Protein 5LSV (pdb70)

Radius of gyration: 16.16 Å; Cα contacts (8 Å, |Δi|>4): 730; chains: 1; bounding box: 37×37×47 Å

Organism: Aspergillus oryzae (strain ATCC 42149 / RIB 40) (NCBI:txid510516)

Secondary structure (DSSP, 8-state):
-EEEETT-HHHHHHHTT--S-GGG--B-S---SSSSS-S--GGGTTT-EETTTTEETTS-BTTBSSS-SEEE-TT-EEEEEEEEETT-----EEEEEE---HHHHGGGS-TT----HHHHHHHHHHHHHTB--GGGSTT------TT--TTSTT--SSSEEPPPTT-SSS-TTHHHH-PPTTSB--SSS-EEEEEEEEEPPS--EEEEEEEEEEE-SSSS-EEEEEEEEEE-

InterPro domains:
  IPR004302 Cellulose/chitin-binding protein, N-terminal [PF03067] (47-276)
  IPR052282 Starch-active lytic polysaccharide monooxygenase [PTHR36575] (36-278)

Sequence (232 aa):
GYMYYIPSSSRTRLLGHHEEAGIDSCCPECCAAIILEPVSSWPDLDAAPVGRRSGPCCGYYNARDSSIDYNQQPTTNWGSDAVQSSYSSPGEEEIEEVQWCCVDHNGDHHGGMFTYRICCQDQSIVDKFLDPSYLPTNDEKQAAEDCCCFDAGLLPCCTDVSGQEECCGYSADCCTEGEACCWRNDWFTCCNGFEASDRPKCCQQGVDNAELNSCCYTSIAGGYTVTKKVKKLPEYTSNHTLISFKWNSSSFQQTGQQIYYLSCCADIAIQ

Solvent-accessible surface area: 9421 Å² total

Structure (mmCIF, N/CA/C/O backbone):
data_5LSV
#
_entry.id   5LSV
#
_cell.length_a   45.400
_cell.length_b   58.840
_cell.length_c   71.900
_cell.angle_alpha   90.00
_cell.angle_beta   90.00
_cell.angle_gamma   90.00
#
_symmetry.space_group_name_H-M   'P 21 21 21'
#
loop_
_entity.id
_entity.type
_entity.pdbx_description
1 polymer AoAA13
2 branched alpha-D-glucopyranose-(1-4)-alpha-D-glucopyranose
3 non-polymer 2-acetamido-2-deoxy-beta-D-glucopyranose
4 non-polymer 'ZINC ION'
5 water water
#
loop_
_atom_site.group_PDB
_atom_site.id
_atom_site.type_symbol
_atom_site.label_atom_id
_atom_site.label_alt_id
_atom_site.label_comp_id
_atom_site.label_asym_id
_atom_site.label_entity_id
_atom_site.label_seq_id
_atom_site.pdbx_PDB_ins_code
_atom_site.Cartn_x
_atom_site.Cartn_y
_atom_site.Cartn_z
_atom_site.occupancy
_atom_site.B_iso_or_equiv
_atom_site.auth_seq_id
_atom_site.auth_comp_id
_atom_site.auth_asym_id
_atom_site.auth_atom_id
_atom_site.pdbx_PDB_model_num
ATOM 23 N N . GLY A 1 2 ? 44.072 39.002 38.819 1.00 3.74 2 GLY A N 1
ATOM 24 C CA . GLY A 1 2 ? 45.228 38.217 39.124 1.00 4.16 2 GLY A CA 1
ATOM 25 C C . GLY A 1 2 ? 45.786 37.597 37.861 1.00 3.59 2 GLY A C 1
ATOM 26 O O . GLY A 1 2 ? 45.143 37.583 36.810 1.00 4.84 2 GLY A O 1
ATOM 27 N N . TYR A 1 3 ? 46.997 37.021 38.004 1.00 3.47 3 TYR A N 1
ATOM 28 C CA . TYR A 1 3 ? 47.666 36.374 36.883 1.00 3.51 3 TYR A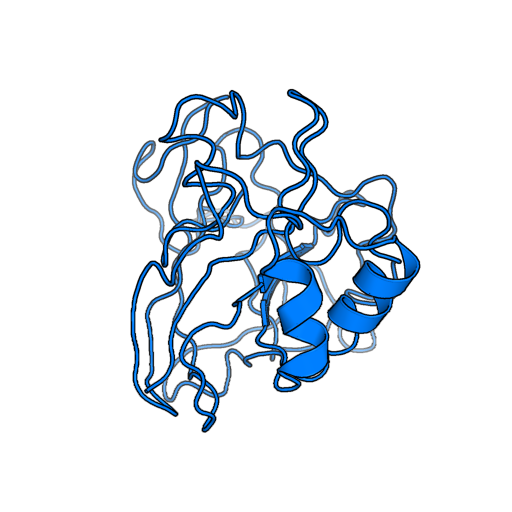 CA 1
ATOM 29 C C . TYR A 1 3 ? 48.730 35.449 37.412 1.00 3.34 3 TYR A C 1
ATOM 30 O O . TYR A 1 3 ? 49.226 35.611 38.519 1.00 3.28 3 TYR A O 1
ATOM 39 N N . MET A 1 4 ? 49.183 34.503 36.564 1.00 3.87 4 MET A N 1
ATOM 40 C CA . MET A 1 4 ? 50.206 33.535 36.986 1.00 3.48 4 MET A CA 1
ATOM 41 C C . MET A 1 4 ? 51.571 34.175 37.022 1.00 3.51 4 MET A C 1
ATOM 42 O O . MET A 1 4 ? 51.997 34.877 36.110 1.00 4.35 4 MET A O 1
ATOM 47 N N . TYR A 1 5 ? 52.295 33.857 38.090 1.00 3.51 5 TYR A N 1
ATOM 48 C CA A TYR A 1 5 ? 53.573 34.506 38.421 0.80 4.35 5 TYR A CA 1
ATOM 49 C CA B TYR A 1 5 ? 53.573 34.508 38.408 0.20 4.07 5 TYR A CA 1
ATOM 50 C C . TYR A 1 5 ? 54.784 33.571 38.326 1.00 4.79 5 TYR A C 1
ATOM 51 O O . TYR A 1 5 ? 55.836 34.007 37.834 1.00 5.79 5 TYR A O 1
ATOM 68 N N . ILE A 1 6 ? 54.685 32.334 38.831 1.00 4.93 6 ILE A N 1
ATOM 69 C CA . ILE A 1 6 ? 55.773 31.340 38.781 1.00 5.61 6 ILE A CA 1
ATOM 70 C C . ILE A 1 6 ? 55.190 30.027 38.341 1.00 5.39 6 ILE A C 1
ATOM 71 O O . ILE A 1 6 ? 54.220 29.544 38.951 1.00 5.25 6 ILE A O 1
ATOM 76 N N . PRO A 1 7 ? 55.817 29.347 37.365 1.00 5.82 7 PRO A N 1
ATOM 77 C CA . PRO A 1 7 ? 56.812 29.941 36.421 1.00 6.07 7 PRO A CA 1
ATOM 78 C C . PRO A 1 7 ? 56.220 31.153 35.764 1.00 5.37 7 PRO A C 1
ATOM 79 O O . PRO A 1 7 ? 55.013 31.355 35.688 1.00 5.97 7 PRO A O 1
ATOM 83 N N A SER A 1 8 ? 57.118 31.980 35.221 0.50 6.20 8 SER A N 1
ATOM 84 N N B SER A 1 8 ? 57.091 32.060 35.315 0.50 5.04 8 SER A N 1
ATOM 85 C CA A SER A 1 8 ? 56.776 33.267 34.673 0.50 5.58 8 SER A CA 1
ATOM 86 C CA B SER A 1 8 ? 56.642 33.305 34.761 0.50 5.05 8 SER A CA 1
ATOM 87 C C A SER A 1 8 ? 55.830 33.139 33.448 0.50 5.19 8 SER A C 1
ATOM 88 C C B SER A 1 8 ? 55.766 33.017 33.556 0.50 4.87 8 SER A C 1
ATOM 89 O O A SER A 1 8 ? 56.238 32.675 32.393 0.50 4.96 8 SER A O 1
ATOM 90 O O B SER A 1 8 ? 56.142 32.304 32.632 0.50 5.10 8 SER A O 1
ATOM 95 N N . SER A 1 9 ? 54.582 33.628 33.555 1.00 4.70 9 SER A N 1
ATOM 96 C CA . SER A 1 9 ? 53.635 33.444 32.494 1.00 4.30 9 SER A CA 1
ATOM 97 C C . SER A 1 9 ? 53.858 34.459 31.394 1.00 3.62 9 SER A C 1
ATOM 98 O O . SER A 1 9 ? 54.597 35.439 31.541 1.00 3.82 9 SER A O 1
ATOM 101 N N . ARG A 1 10 ? 53.173 34.225 30.283 1.00 3.48 10 ARG A N 1
ATOM 102 C CA . ARG A 1 10 ? 53.196 35.188 29.184 1.00 3.19 10 ARG A CA 1
ATOM 103 C C . ARG A 1 10 ? 52.718 36.547 29.667 1.00 3.63 10 ARG A C 1
ATOM 104 O O . ARG A 1 10 ? 53.241 37.568 29.252 1.00 4.02 10 ARG A O 1
ATOM 112 N N . THR A 1 11 ? 51.722 36.563 30.567 1.00 3.71 11 THR A N 1
ATOM 113 C CA . THR A 1 11 ? 51.202 37.812 31.118 1.00 4.12 11 THR A CA 1
ATOM 114 C C . THR A 1 11 ? 52.273 38.502 31.954 1.00 4.38 11 THR A C 1
ATOM 115 O O . THR A 1 11 ? 52.434 39.742 31.853 1.00 5.19 11 THR A O 1
ATOM 119 N N . ARG A 1 12 ? 52.979 37.769 32.795 1.00 4.05 12 ARG A N 1
ATOM 120 C CA . ARG A 1 12 ? 54.073 38.361 33.561 1.00 5.10 12 ARG A CA 1
ATOM 121 C C . ARG A 1 12 ? 55.133 38.960 32.615 1.00 4.97 12 ARG A C 1
ATOM 122 O O . ARG A 1 12 ? 55.591 40.073 32.831 1.00 5.52 12 ARG A O 1
ATOM 130 N N . LEU A 1 13 ? 55.486 38.198 31.585 1.00 4.56 13 LEU A N 1
ATOM 131 C CA A LEU A 1 13 ? 56.455 38.709 30.630 0.80 4.48 13 LEU A CA 1
ATOM 132 C CA B LEU A 1 13 ? 56.458 38.671 30.615 0.20 4.61 13 LEU A CA 1
ATOM 133 C C . LEU A 1 13 ? 55.921 39.904 29.887 1.00 4.65 13 LEU A C 1
ATOM 134 O O . LEU A 1 13 ? 56.713 40.837 29.572 1.00 5.83 13 LEU A O 1
ATOM 143 N N . GLY A 1 14 ? 54.643 39.964 29.578 1.00 5.04 14 GLY A N 1
ATOM 144 C CA . GLY A 1 14 ? 54.105 41.152 28.942 1.00 6.13 14 GLY A CA 1
ATOM 145 C C . GLY A 1 14 ? 54.232 42.374 29.781 1.00 6.13 14 GLY A C 1
ATOM 146 O O . GLY A 1 14 ? 54.503 43.479 29.280 1.00 7.09 14 GLY A O 1
ATOM 147 N N A HIS A 1 15 ? 54.013 42.248 31.114 0.70 5.79 15 HIS A N 1
ATOM 148 N N B HIS A 1 15 ? 54.041 42.199 31.045 0.30 5.55 15 HIS A N 1
ATOM 149 C CA A HIS A 1 15 ? 54.347 43.330 32.139 0.70 7.18 15 HIS A CA 1
ATOM 150 C CA B HIS A 1 15 ? 54.239 43.311 31.820 0.30 5.08 15 HIS A CA 1
ATOM 151 C C A HIS A 1 15 ? 55.795 43.662 32.093 0.70 6.91 15 HIS A C 1
ATOM 152 C C B HIS A 1 15 ? 55.746 43.660 32.022 0.30 6.29 15 HIS A C 1
ATOM 153 O O A HIS A 1 15 ? 56.184 44.827 31.893 0.70 7.89 15 HIS A O 1
ATOM 154 O O B HIS A 1 15 ? 56.093 44.844 31.917 0.30 7.56 15 HIS A O 1
ATOM 167 N N . GLU A 1 16 ? 56.639 42.682 32.246 1.00 6.24 16 GLU A N 1
ATOM 168 C CA A GLU A 1 16 ? 58.057 43.003 32.428 0.80 6.39 16 GLU A CA 1
ATOM 169 C CA B GLU A 1 16 ? 58.065 42.950 32.438 0.20 6.12 16 GLU A CA 1
ATOM 170 C C . GLU A 1 16 ? 58.641 43.558 31.184 1.00 5.68 16 GLU A C 1
ATOM 171 O O . GLU A 1 16 ? 59.560 44.398 31.278 1.00 6.76 16 GLU A O 1
ATOM 182 N N . ALA A 1 17 ? 58.196 43.141 30.008 1.00 5.21 17 ALA A N 1
ATOM 183 C CA . ALA A 1 17 ? 58.656 43.694 28.746 1.00 6.03 17 ALA A CA 1
ATOM 184 C C . ALA A 1 17 ? 58.119 45.071 28.466 1.00 6.41 17 ALA A C 1
ATOM 185 O O . ALA A 1 17 ? 58.610 45.699 27.551 1.00 9.08 17 ALA A O 1
ATOM 187 N N . GLY A 1 18 ? 57.188 45.575 29.268 1.00 7.25 18 GLY A N 1
ATOM 188 C CA . GLY A 1 18 ? 56.688 46.902 29.083 1.00 8.20 18 GLY A CA 1
ATOM 189 C C . GLY A 1 18 ? 55.539 47.063 28.117 1.00 6.49 18 GLY A C 1
ATOM 190 O O . GLY A 1 18 ? 55.322 48.173 27.650 1.00 7.47 18 GLY A O 1
ATOM 191 N N . ILE A 1 19 ? 54.829 45.964 27.846 1.00 6.12 19 ILE A N 1
ATOM 192 C CA . ILE A 1 19 ? 53.682 45.963 26.925 1.00 6.94 19 ILE A CA 1
ATOM 193 C C . ILE A 1 19 ? 52.349 46.079 27.617 1.00 5.77 19 ILE A C 1
ATOM 194 O O . ILE A 1 19 ? 51.422 46.717 27.119 1.00 7.63 19 ILE A O 1
ATOM 199 N N . ASP A 1 20 ? 52.208 45.357 28.730 1.00 5.23 20 ASP A N 1
ATOM 200 C CA . ASP A 1 20 ? 50.954 45.178 29.422 1.00 5.03 20 ASP A CA 1
ATOM 201 C C . ASP A 1 20 ? 50.926 46.043 30.663 1.00 5.11 20 ASP A C 1
ATOM 202 O O . ASP A 1 20 ? 51.619 45.770 31.641 1.00 5.61 20 ASP A O 1
ATOM 207 N N . SER A 1 21 ? 50.127 47.103 30.612 1.00 4.75 21 SER A N 1
ATOM 208 C CA . SER A 1 21 ? 49.999 48.030 31.727 1.00 5.79 21 SER A CA 1
ATOM 209 C C . SER A 1 21 ? 49.228 47.488 32.917 1.00 4.92 21 SER A C 1
ATOM 210 O O . SER A 1 21 ? 49.259 48.150 34.002 1.00 6.78 21 SER A O 1
ATOM 213 N N A CYS A 1 22 ? 48.489 46.403 32.770 0.80 5.08 22 CYS A N 1
ATOM 214 N N B CYS A 1 22 ? 48.531 46.382 32.778 0.20 5.45 22 CYS A N 1
ATOM 215 C CA A CYS A 1 22 ? 47.630 45.881 33.811 0.80 5.14 22 CYS A CA 1
ATOM 216 C CA B CYS A 1 22 ? 47.722 45.905 33.868 0.20 5.58 22 CYS A CA 1
ATOM 217 C C A CYS A 1 22 ? 47.524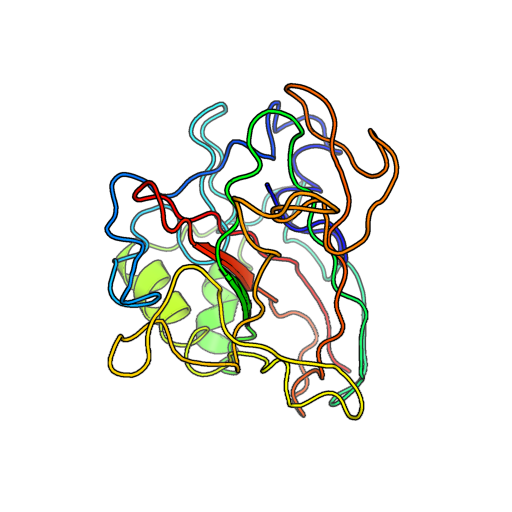 44.393 33.677 0.80 4.38 22 CYS A C 1
ATOM 218 C C B CYS A 1 22 ? 47.542 44.428 33.691 0.20 5.80 22 CYS A C 1
ATOM 219 O O A CYS A 1 22 ? 46.525 43.811 33.252 0.80 5.59 22 CYS A O 1
ATOM 220 O O B CYS A 1 22 ? 46.511 43.973 33.214 0.20 6.72 22 CYS A O 1
ATOM 225 N N . PRO A 1 23 ? 48.573 43.650 34.052 1.00 4.65 23 PRO A N 1
ATOM 226 C CA . PRO A 1 23 ? 48.570 42.216 33.858 1.00 4.94 23 PRO A CA 1
ATOM 227 C C . PRO A 1 23 ? 47.442 41.507 34.550 1.00 4.57 23 PRO A C 1
ATOM 228 O O . PRO A 1 23 ? 46.906 40.536 34.078 1.00 7.48 23 PRO A O 1
ATOM 232 N N . GLU A 1 24 ? 47.056 42.031 35.723 1.00 4.63 24 GLU A N 1
ATOM 233 C CA . GLU A 1 24 ? 46.015 41.429 36.539 1.00 4.90 24 GLU A CA 1
ATOM 234 C C . GLU A 1 24 ? 44.611 41.656 35.951 1.00 5.23 24 GLU A C 1
ATOM 235 O O . GLU A 1 24 ? 43.663 41.079 36.433 1.00 6.32 24 GLU A O 1
ATOM 241 N N . CYS A 1 25 ? 44.495 42.500 34.906 1.00 7.14 25 CYS A N 1
ATOM 242 C CA A CYS A 1 25 ? 43.225 42.901 34.290 0.80 7.61 25 CYS A CA 1
ATOM 243 C CA C CYS A 1 25 ? 43.153 42.730 34.363 0.20 8.36 25 CYS A CA 1
ATOM 244 C C . CYS A 1 25 ? 42.798 41.907 33.168 1.00 7.75 25 CYS A C 1
ATOM 245 O O . CYS A 1 25 ? 41.754 42.110 32.604 1.00 12.92 25 CYS A O 1
ATOM 250 N N A ALA A 1 26 ? 43.628 41.049 32.744 0.70 5.91 26 ALA A N 1
ATOM 251 N N B ALA A 1 26 ? 43.474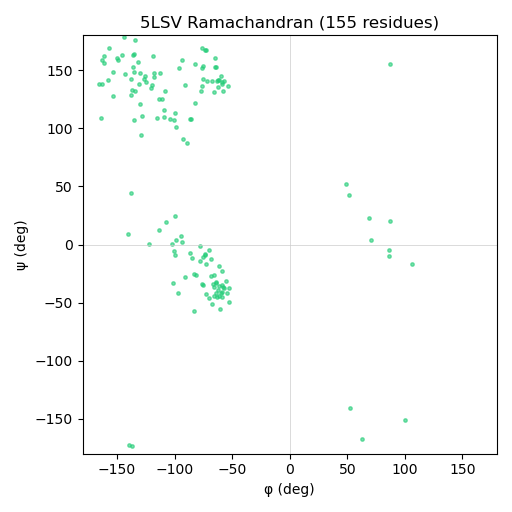 40.751 32.879 0.30 7.58 26 ALA A N 1
ATOM 252 C CA A ALA A 1 26 ? 43.237 40.197 31.623 0.70 6.09 26 ALA A CA 1
ATOM 253 C CA B ALA A 1 26 ? 43.191 39.784 31.688 0.30 8.98 26 ALA A CA 1
ATOM 254 C C A ALA A 1 26 ? 42.164 39.209 32.128 0.70 4.97 26 ALA A C 1
ATOM 255 C C B ALA A 1 26 ? 41.990 38.793 31.842 0.30 8.43 26 ALA A C 1
ATOM 256 O O A ALA A 1 26 ? 42.443 38.371 32.970 0.70 6.02 26 ALA A O 1
ATOM 257 O O B ALA A 1 26 ? 42.003 37.554 32.042 0.30 8.67 26 ALA A O 1
ATOM 260 N N A ILE A 1 27 ? 40.961 39.398 31.645 0.70 6.46 27 ILE A N 1
ATOM 261 N N B ILE A 1 27 ? 40.865 39.349 31.629 0.30 6.05 27 ILE A N 1
ATOM 262 C CA A ILE A 1 27 ? 39.703 38.795 32.234 0.70 6.66 27 ILE A CA 1
ATOM 263 C CA B ILE A 1 27 ? 39.777 38.635 32.160 0.30 4.63 27 ILE A CA 1
ATOM 264 C C A ILE A 1 27 ? 38.807 38.220 31.131 0.70 5.51 27 ILE A C 1
ATOM 265 C C B ILE A 1 27 ? 38.906 38.120 31.052 0.30 3.79 27 ILE A C 1
ATOM 266 O O A ILE A 1 27 ? 38.610 38.830 30.086 0.70 7.54 27 ILE A O 1
ATOM 267 O O B ILE A 1 27 ? 38.914 38.597 29.918 0.30 4.27 27 ILE A O 1
ATOM 276 N N . LEU A 1 28 ? 38.214 37.062 31.414 1.00 4.20 28 LEU A N 1
ATOM 277 C CA . LEU A 1 28 ? 37.152 36.437 30.626 1.00 4.46 28 LEU A CA 1
ATOM 278 C C . LEU A 1 28 ? 35.818 36.821 31.299 1.00 4.60 28 LEU A C 1
ATOM 279 O O . LEU A 1 28 ? 35.525 36.369 32.398 1.00 4.45 28 LEU A O 1
ATOM 284 N N . GLU A 1 29 ? 35.052 37.668 30.648 1.00 5.08 29 GLU A N 1
ATOM 285 C CA . GLU A 1 29 ? 33.746 38.090 31.135 1.00 5.71 29 GLU A CA 1
ATOM 286 C C . GLU A 1 29 ? 32.953 38.687 29.949 1.00 7.29 29 GLU A C 1
ATOM 287 O O . GLU A 1 29 ? 33.611 39.178 29.029 1.00 10.70 29 GLU A O 1
ATOM 293 N N . PRO A 1 30 ? 31.639 38.707 29.997 1.00 7.95 30 PRO A N 1
ATOM 294 C CA . PRO A 1 30 ? 30.788 38.031 30.970 1.00 7.07 30 PRO A CA 1
ATOM 295 C C . PRO A 1 30 ? 30.769 36.543 30.741 1.00 6.67 30 PRO A C 1
ATOM 296 O O . PRO A 1 30 ? 30.726 36.103 29.600 1.00 10.03 30 PRO A O 1
ATOM 300 N N . VAL A 1 31 ? 30.775 35.774 31.793 1.00 5.82 31 VAL A N 1
ATOM 301 C CA . VAL A 1 31 ? 30.679 34.320 31.745 1.00 5.95 31 VAL A CA 1
ATOM 302 C C . VAL A 1 31 ? 29.999 33.853 32.995 1.00 5.32 31 VAL A C 1
ATOM 303 O O . VAL A 1 31 ? 29.968 34.568 34.017 1.00 7.44 31 VAL A O 1
ATOM 307 N N . SER A 1 32 ? 29.466 32.618 32.949 1.00 5.29 32 SER A N 1
ATOM 308 C CA . SER A 1 32 ? 29.080 31.890 34.157 1.00 5.77 32 SER A CA 1
ATOM 309 C C . SER A 1 32 ? 30.292 31.146 34.702 1.00 5.02 32 SER A C 1
ATOM 310 O O . SER A 1 32 ? 30.711 30.169 34.088 1.00 6.98 32 SER A O 1
ATOM 313 N N . SER A 1 33 ? 30.844 31.593 35.807 1.00 4.32 33 SER A N 1
ATOM 314 C CA . SER A 1 33 ? 32.064 31.021 36.373 1.00 4.05 33 SER A CA 1
ATOM 315 C C . SER A 1 33 ? 31.763 30.072 37.523 1.00 3.94 33 SER A C 1
ATOM 316 O O . SER A 1 33 ? 32.681 29.440 38.051 1.00 4.66 33 SER A O 1
ATOM 319 N N . TRP A 1 34 ? 30.502 29.943 37.972 1.00 4.28 34 TRP A N 1
ATOM 320 C CA . TRP A 1 34 ? 30.188 29.239 39.189 1.00 4.12 34 TRP A CA 1
ATOM 321 C C . TRP A 1 34 ? 28.727 28.796 39.119 1.00 4.72 34 TRP A C 1
ATOM 322 O O . TRP A 1 34 ? 27.907 29.597 38.654 1.00 5.79 34 TRP A O 1
ATOM 333 N N . PRO A 1 35 ? 28.386 27.600 39.612 1.00 5.44 35 PRO A N 1
ATOM 334 C CA . PRO A 1 35 ? 29.232 26.591 40.256 1.00 4.99 35 PRO A CA 1
ATOM 335 C C . PRO A 1 35 ? 29.931 25.651 39.285 1.00 4.91 35 PRO A C 1
ATOM 336 O O . PRO A 1 35 ? 30.788 24.890 39.689 1.00 6.08 35 PRO A O 1
ATOM 340 N N . ASP A 1 36 ? 29.556 25.644 38.007 1.00 4.83 36 ASP A N 1
ATOM 341 C CA . ASP A 1 36 ? 30.180 24.755 37.048 1.00 4.58 36 ASP A CA 1
ATOM 342 C C . ASP A 1 36 ? 31.427 25.465 36.518 1.00 4.17 36 ASP A C 1
ATOM 343 O O . ASP A 1 36 ? 31.314 26.450 35.756 1.00 5.46 36 ASP A O 1
ATOM 348 N N . LEU A 1 37 ? 32.590 25.007 36.910 1.00 4.07 37 LEU A N 1
ATOM 349 C CA . LEU A 1 37 ? 33.823 25.749 36.691 1.00 4.20 37 LEU A CA 1
ATOM 350 C C . LEU A 1 37 ? 34.361 25.659 35.272 1.00 4.13 37 LEU A C 1
ATOM 351 O O . LEU A 1 37 ? 35.223 26.441 34.912 1.00 5.66 37 LEU A O 1
ATOM 356 N N . ASP A 1 38 ? 33.841 24.726 34.494 1.00 4.62 38 ASP A N 1
ATOM 357 C CA . ASP A 1 38 ? 34.346 24.446 33.157 1.00 5.97 38 ASP A CA 1
ATOM 358 C C . ASP A 1 38 ? 33.341 24.576 32.052 1.00 5.80 38 ASP A C 1
ATOM 359 O O . ASP A 1 38 ? 33.702 24.401 30.888 1.00 7.99 38 ASP A O 1
ATOM 364 N N . ALA A 1 39 ? 32.095 24.929 32.358 1.00 5.94 39 ALA A N 1
ATOM 365 C CA . ALA A 1 39 ? 31.096 24.976 31.293 1.00 7.15 39 ALA A CA 1
ATOM 366 C C . ALA A 1 39 ? 31.249 26.205 30.408 1.00 7.05 39 ALA A C 1
ATOM 367 O O . ALA A 1 39 ? 30.935 26.152 29.219 1.00 8.35 39 ALA A O 1
ATOM 369 N N . ALA A 1 40 ? 31.674 27.349 30.958 1.00 5.77 40 ALA A N 1
ATOM 370 C CA . ALA A 1 40 ? 31.697 28.574 30.181 1.00 6.22 40 ALA A CA 1
ATOM 371 C C . ALA A 1 40 ? 32.727 28.466 29.043 1.00 5.55 40 ALA A C 1
ATOM 372 O O . ALA A 1 40 ? 33.881 28.116 29.307 1.00 5.93 40 ALA A O 1
ATOM 374 N N . PRO A 1 41 ? 32.325 28.814 27.821 1.00 5.83 41 PRO A N 1
ATOM 375 C CA . PRO A 1 41 ? 33.297 28.908 26.727 1.00 5.27 41 PRO A CA 1
ATOM 376 C C . PRO A 1 41 ? 34.373 29.942 27.047 1.00 5.44 41 PRO A C 1
ATOM 377 O O . PRO A 1 41 ? 34.073 31.005 27.580 1.00 6.49 41 PRO A O 1
ATOM 381 N N . VAL A 1 42 ? 35.599 29.675 26.612 1.00 5.21 42 VAL A N 1
ATOM 382 C CA . VAL A 1 42 ? 36.668 30.628 26.862 1.00 5.35 42 VAL A CA 1
ATOM 383 C C . VAL A 1 42 ? 36.794 31.718 25.840 1.00 5.03 42 VAL A C 1
ATOM 384 O O . VAL A 1 42 ? 37.542 32.663 26.035 1.00 6.04 42 VAL A O 1
ATOM 388 N N . GLY A 1 43 ? 36.049 31.651 24.753 1.00 4.95 43 GLY A N 1
ATOM 389 C CA . GLY A 1 43 ? 36.015 32.733 23.793 1.00 6.68 43 GLY A CA 1
ATOM 390 C C . GLY A 1 43 ? 37.407 33.170 23.317 1.00 5.73 43 GLY A C 1
ATOM 391 O O . GLY A 1 43 ? 38.308 32.374 23.125 1.00 6.19 43 GLY A O 1
ATOM 392 N N . ARG A 1 44 ? 37.571 34.481 23.167 1.00 5.90 44 ARG A N 1
ATOM 393 C CA A ARG A 1 44 ? 38.839 35.003 22.716 0.75 6.04 44 ARG A CA 1
ATOM 394 C CA B ARG A 1 44 ? 38.812 35.153 22.789 0.25 6.72 44 ARG A CA 1
ATOM 395 C C . ARG A 1 44 ? 39.931 34.883 23.784 1.00 4.44 44 ARG A C 1
ATOM 396 O O . ARG A 1 44 ? 41.092 34.904 23.446 1.00 4.88 44 ARG A O 1
ATOM 411 N N . SER A 1 45 ? 39.536 34.742 25.039 1.00 4.81 45 SER A N 1
ATOM 412 C CA . SER A 1 45 ? 40.537 34.630 26.112 1.00 4.44 45 SER A CA 1
ATOM 413 C C . SER A 1 45 ? 41.408 33.383 25.896 1.00 5.03 45 SER A C 1
ATOM 414 O O . SER A 1 45 ? 42.608 33.454 26.095 1.00 5.05 45 SER A O 1
ATOM 417 N N . GLY A 1 46 ? 40.811 32.245 25.560 1.00 5.05 46 GLY A N 1
ATOM 418 C CA . GLY A 1 46 ? 41.538 31.060 25.383 1.00 5.19 46 GLY A CA 1
ATOM 419 C C . GLY A 1 46 ? 42.246 30.593 26.659 1.00 5.14 46 GLY A C 1
ATOM 420 O O . GLY A 1 46 ? 42.003 31.107 27.759 1.00 6.64 46 GLY A O 1
ATOM 421 N N . PRO A 1 47 ? 43.160 29.626 26.524 1.00 4.75 47 PRO A N 1
ATOM 422 C CA . PRO A 1 47 ? 43.868 29.136 27.691 1.00 5.51 47 PRO A CA 1
ATOM 423 C C . PRO A 1 47 ? 44.977 30.066 28.188 1.00 5.14 47 PRO A C 1
ATOM 424 O O . PRO A 1 47 ? 45.451 29.913 29.311 1.00 6.52 47 PRO A O 1
ATOM 428 N N A CYS A 1 48 ? 45.376 31.052 27.359 0.50 4.47 48 CYS A N 1
ATOM 429 N N C CYS A 1 48 ? 45.381 31.057 27.370 0.50 4.62 48 CYS A N 1
ATOM 430 C CA A CYS A 1 48 ? 46.465 31.960 27.720 0.50 4.32 48 CYS A CA 1
ATOM 431 C CA C CYS A 1 48 ? 46.472 31.950 27.772 0.50 5.03 48 CYS A CA 1
ATOM 432 C C A CYS A 1 48 ? 46.050 33.335 28.147 0.50 3.99 48 CYS A C 1
ATOM 433 C C C CYS A 1 48 ? 46.070 33.341 28.132 0.50 4.27 48 CYS A C 1
ATOM 434 O O A CYS A 1 48 ? 46.816 34.100 28.701 0.50 4.25 48 CYS A O 1
ATOM 435 O O C CYS A 1 48 ? 46.883 34.118 28.615 0.50 5.56 48 CYS A O 1
ATOM 440 N N . GLY A 1 49 ? 44.814 33.709 27.870 1.00 3.87 49 GLY A N 1
ATOM 441 C CA . GLY A 1 49 ? 44.293 35.027 28.214 1.00 4.14 49 GLY A CA 1
ATOM 442 C C . GLY A 1 49 ? 44.370 36.046 27.097 1.00 3.81 49 GLY A C 1
ATOM 443 O O . GLY A 1 49 ? 45.193 35.994 26.195 1.00 4.44 49 GLY A O 1
ATOM 444 N N . TYR A 1 50 ? 43.433 37.004 27.200 1.00 4.64 50 TYR A N 1
ATOM 445 C CA A TYR A 1 50 ? 43.345 38.186 26.351 0.50 5.05 50 TYR A CA 1
ATOM 446 C CA B TYR A 1 50 ? 43.348 38.189 26.364 0.50 4.93 50 TYR A CA 1
ATOM 447 C C . TYR A 1 50 ? 43.163 39.381 27.258 1.00 4.56 50 TYR A C 1
ATOM 448 O O . TYR A 1 50 ? 42.304 39.355 28.155 1.00 6.19 50 TYR A O 1
ATOM 465 N N . ASN A 1 51 ? 43.997 40.420 27.080 1.00 4.88 51 ASN A N 1
ATOM 466 C CA . ASN A 1 51 ? 43.921 41.593 27.923 1.00 5.75 51 ASN A CA 1
ATOM 467 C C . ASN A 1 51 ? 43.359 42.728 27.092 1.00 6.65 51 ASN A C 1
ATOM 468 O O . ASN A 1 51 ? 44.018 43.273 26.208 1.00 7.80 51 ASN A O 1
ATOM 473 N N . ALA A 1 52 ? 42.149 43.140 27.364 1.00 8.52 52 ALA A N 1
ATOM 474 C CA . ALA A 1 52 ? 41.497 44.215 26.603 1.00 10.42 52 ALA A CA 1
ATOM 475 C C . ALA A 1 52 ? 42.121 45.599 26.805 1.00 12.88 52 ALA A C 1
ATOM 476 O O . ALA A 1 52 ? 42.053 46.431 25.939 1.00 23.27 52 ALA A O 1
ATOM 478 N N . ARG A 1 53 ? 42.738 45.776 27.970 1.00 13.65 53 ARG A N 1
ATOM 479 C CA . ARG A 1 53 ? 43.345 47.061 28.312 1.00 15.40 53 ARG A CA 1
ATOM 480 C C . ARG A 1 53 ? 44.325 47.574 27.219 1.00 13.98 53 ARG A C 1
ATOM 481 O O . ARG A 1 53 ? 44.211 48.686 26.719 1.00 21.56 53 ARG A O 1
ATOM 489 N N . ASP A 1 54 ? 45.255 46.723 26.772 1.00 11.16 54 ASP A N 1
ATOM 490 C CA . ASP A 1 54 ? 46.256 47.079 25.734 1.00 10.64 54 ASP A CA 1
ATOM 491 C C . ASP A 1 54 ? 46.073 46.180 24.473 1.00 10.21 54 ASP A C 1
ATOM 492 O O . ASP A 1 54 ? 46.880 46.136 23.582 1.00 14.58 54 ASP A O 1
ATOM 497 N N A SER A 1 55 ? 44.918 45.483 24.335 0.80 10.88 55 SER A N 1
ATOM 498 N N B SER A 1 55 ? 44.934 45.512 24.467 0.20 6.87 55 SER A N 1
ATOM 499 C CA A SER A 1 55 ? 44.554 44.634 23.180 0.80 10.43 55 SER A CA 1
ATOM 500 C CA B SER A 1 55 ? 44.532 44.650 23.434 0.20 6.68 55 SER A CA 1
ATOM 501 C C A SER A 1 55 ? 45.594 43.518 22.924 0.80 8.24 55 SER A C 1
ATOM 502 C C B SER A 1 55 ? 45.665 43.693 23.053 0.20 7.04 55 SER A C 1
ATOM 503 O O A SER A 1 55 ? 46.054 43.299 21.793 0.80 10.46 55 SER A O 1
ATOM 504 O O B SER A 1 55 ? 46.266 43.798 21.986 0.20 9.54 55 SER A O 1
ATOM 509 N N . ILE A 1 56 ? 45.936 42.790 23.992 1.00 6.58 56 ILE A N 1
ATOM 510 C CA . ILE A 1 56 ? 46.996 41.787 23.934 1.00 5.43 56 ILE A CA 1
ATOM 511 C C . ILE A 1 56 ? 46.386 40.398 23.946 1.00 4.72 56 ILE A C 1
ATOM 512 O O . ILE A 1 56 ? 45.737 40.000 24.919 1.00 6.00 56 ILE A O 1
ATOM 517 N N . ASP A 1 57 ? 46.646 39.625 22.898 1.00 4.60 57 ASP A N 1
ATOM 518 C CA . ASP A 1 57 ? 46.230 38.218 22.880 1.00 4.62 57 ASP A CA 1
ATOM 519 C C . ASP A 1 57 ? 47.435 37.341 23.219 1.00 4.82 57 ASP A C 1
ATOM 520 O O . ASP A 1 57 ? 48.363 37.209 22.413 1.00 5.80 57 ASP A O 1
ATOM 525 N N . TYR A 1 58 ? 47.446 36.781 24.409 1.00 4.00 58 TYR A N 1
ATOM 526 C CA . TYR A 1 58 ? 48.580 35.973 24.876 1.00 3.95 58 TYR A CA 1
ATOM 527 C C . TYR A 1 58 ? 48.607 34.575 24.301 1.00 4.24 58 TYR A C 1
ATOM 528 O O . TYR A 1 58 ? 49.532 33.832 24.549 1.00 5.63 58 TYR A O 1
ATOM 537 N N . ASN A 1 59 ? 47.627 34.205 23.471 1.00 3.70 59 ASN A N 1
ATOM 538 C CA . ASN A 1 59 ? 47.605 32.883 22.856 1.00 4.04 59 ASN A CA 1
ATOM 539 C C . ASN A 1 59 ? 48.554 32.704 21.681 1.00 4.73 59 ASN A C 1
ATOM 540 O O . ASN A 1 59 ? 48.714 31.625 21.196 1.00 8.47 59 ASN A O 1
ATOM 545 N N A GLN A 1 60 ? 49.069 33.862 21.208 0.70 6.79 60 GLN A N 1
ATOM 546 N N B GLN A 1 60 ? 49.471 33.573 21.439 0.30 3.88 60 GLN A N 1
ATOM 547 C CA A GLN A 1 60 ? 50.058 34.021 20.118 0.70 8.80 60 GLN A CA 1
ATOM 54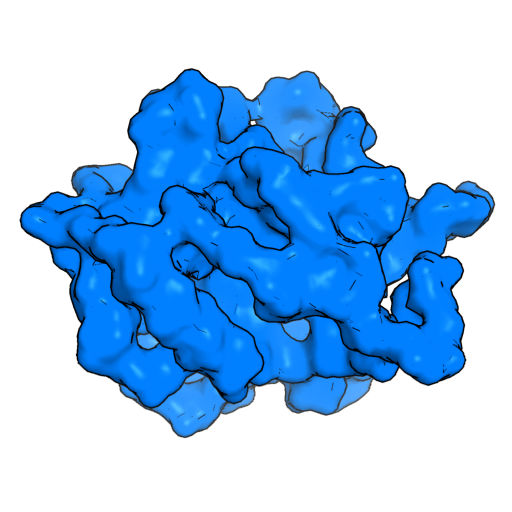8 C CA B GLN A 1 60 ? 50.483 33.256 20.488 0.30 2.95 60 GLN A CA 1
ATOM 549 C C A GLN A 1 60 ? 51.447 34.494 20.685 0.70 9.68 60 GLN A C 1
ATOM 550 C C B GLN A 1 60 ? 51.627 33.979 21.066 0.30 3.83 60 GLN A C 1
ATOM 551 O O A GLN A 1 60 ? 51.401 35.598 21.286 0.70 9.60 60 GLN A O 1
ATOM 552 O O B GLN A 1 60 ? 51.557 34.830 21.914 0.30 3.84 60 GLN A O 1
ATOM 563 N N . PRO A 1 61 ? 52.668 33.758 20.478 1.00 7.70 61 PRO A N 1
ATOM 564 C CA . PRO A 1 61 ? 53.904 34.427 20.835 1.00 7.04 61 PRO A CA 1
ATOM 565 C C . PRO A 1 61 ? 54.130 35.694 20.124 1.00 5.70 61 PRO A C 1
ATOM 566 O O . PRO A 1 61 ? 53.593 35.959 19.067 1.00 7.70 61 PRO A O 1
ATOM 570 N N . THR A 1 62 ? 55.002 36.515 20.717 1.00 5.98 62 THR A N 1
ATOM 571 C CA . THR A 1 62 ? 55.544 37.721 20.110 1.00 6.97 62 THR A CA 1
ATOM 572 C C . THR A 1 62 ? 57.031 37.767 20.429 1.00 7.95 62 THR A C 1
ATOM 573 O O . THR A 1 62 ? 57.566 36.866 21.035 1.00 9.01 62 THR A O 1
ATOM 577 N N . THR A 1 63 ? 57.709 38.879 20.080 1.00 9.04 63 THR A N 1
ATOM 578 C CA . THR A 1 63 ? 59.082 39.032 20.494 1.00 11.59 63 THR A CA 1
ATOM 579 C C . THR A 1 63 ? 59.285 38.999 22.015 1.00 11.18 63 THR A C 1
ATOM 580 O O . THR A 1 63 ? 60.395 38.721 22.525 1.00 15.73 63 THR A O 1
ATOM 584 N N . ASN A 1 64 ? 58.214 39.316 22.755 1.00 7.28 64 ASN A N 1
ATOM 585 C CA . ASN A 1 64 ? 58.240 39.448 24.190 1.00 7.66 64 ASN A CA 1
ATOM 586 C C . ASN A 1 64 ? 57.755 38.305 24.992 1.00 7.95 64 ASN A C 1
ATOM 587 O O . ASN A 1 64 ? 57.929 38.335 26.253 1.00 10.23 64 ASN A O 1
ATOM 592 N N . TRP A 1 65 ? 57.146 37.275 24.398 1.00 6.18 65 TRP A N 1
ATOM 593 C CA . TRP A 1 65 ? 56.732 36.120 25.165 1.00 7.03 65 TRP A CA 1
ATOM 594 C C . TRP A 1 65 ? 56.477 34.990 24.209 1.00 6.88 65 TRP A C 1
ATOM 595 O O . TRP A 1 65 ? 56.215 35.188 23.026 1.00 6.34 65 TRP A O 1
ATOM 606 N N . GLY A 1 66 ? 56.509 33.746 24.709 1.00 7.54 66 GLY A N 1
ATOM 607 C CA . GLY A 1 66 ? 56.085 32.582 23.925 1.00 7.63 66 GLY A CA 1
ATOM 608 C C . GLY A 1 66 ? 57.088 31.955 23.054 1.00 8.95 66 GLY A C 1
ATOM 609 O O . GLY A 1 66 ? 56.788 30.935 22.494 1.00 12.07 66 GLY A O 1
ATOM 610 N N . SER A 1 67 ? 58.293 32.546 22.955 1.00 9.97 67 SER A N 1
ATOM 611 C CA . SER A 1 67 ? 59.324 32.051 22.054 1.00 13.84 67 SER A CA 1
ATOM 612 C C . SER A 1 67 ? 59.992 30.828 22.541 1.00 11.80 67 SER A C 1
ATOM 613 O O . SER A 1 67 ? 60.518 30.077 21.716 1.00 20.68 67 SER A O 1
ATOM 616 N N . ASP A 1 68 ? 60.174 30.705 23.822 1.00 9.68 68 ASP A N 1
ATOM 617 C CA . ASP A 1 68 ? 60.940 29.658 24.452 1.00 10.37 68 ASP A CA 1
ATOM 618 C C . ASP A 1 68 ? 60.379 29.354 25.799 1.00 8.35 68 ASP A C 1
ATOM 619 O O . ASP A 1 68 ? 59.708 30.173 26.415 1.00 8.85 68 ASP A O 1
ATOM 624 N N . ALA A 1 69 ? 60.679 28.162 26.288 1.00 8.58 69 ALA A N 1
ATOM 625 C CA . ALA A 1 69 ? 60.375 27.811 27.674 1.00 6.60 69 ALA A CA 1
ATOM 626 C C . ALA A 1 69 ? 61.062 28.772 28.637 1.00 6.63 69 ALA A C 1
ATOM 627 O O . ALA A 1 69 ? 62.246 29.074 28.422 1.00 10.35 69 ALA A O 1
ATOM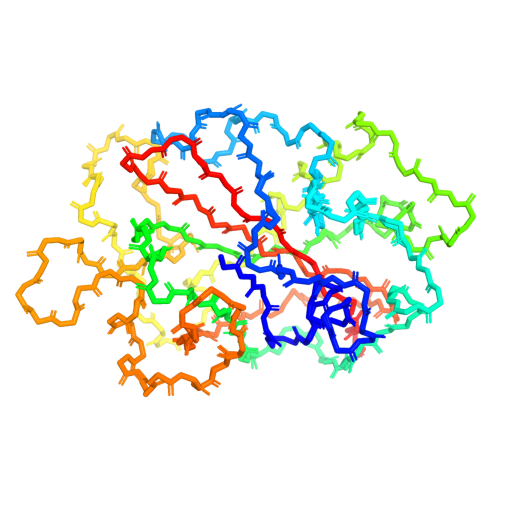 629 N N . VAL A 1 70 ? 60.374 29.191 29.684 1.00 5.91 70 VAL A N 1
ATOM 630 C CA . VAL A 1 70 ? 60.970 30.043 30.731 1.00 6.32 70 VAL A CA 1
ATOM 631 C C . VAL A 1 70 ? 61.718 29.222 31.755 1.00 7.30 70 VAL A C 1
ATOM 632 O O . VAL A 1 70 ? 62.530 29.783 32.505 1.00 10.13 70 VAL A O 1
ATOM 636 N N . GLN A 1 71 ? 61.344 27.955 31.918 1.00 6.61 71 GLN A N 1
ATOM 637 C CA . GLN A 1 71 ? 61.872 27.094 32.942 1.00 8.06 71 GLN A CA 1
ATOM 638 C C . GLN A 1 71 ? 61.727 25.689 32.406 1.00 7.38 71 GLN A C 1
ATOM 639 O O . GLN A 1 71 ? 60.770 25.380 31.700 1.00 6.64 71 GLN A O 1
ATOM 645 N N . SER A 1 72 ? 62.653 24.824 32.796 1.00 7.78 72 SER A N 1
ATOM 646 C CA A SER A 1 72 ? 62.671 23.391 32.503 0.50 6.73 72 SER A CA 1
ATOM 647 C CA B SER A 1 72 ? 62.596 23.436 32.493 0.50 7.27 72 SER A CA 1
ATOM 648 C C . SER A 1 72 ? 62.540 22.589 33.759 1.00 5.96 72 SER A C 1
ATOM 649 O O . SER A 1 72 ? 63.134 22.894 34.782 1.00 8.81 72 SER A O 1
ATOM 654 N N . TYR A 1 73 ? 61.756 21.518 33.665 1.00 5.10 73 TYR A N 1
ATOM 655 C CA . TYR A 1 73 ? 61.451 20.606 34.750 1.00 4.80 73 TYR A CA 1
ATOM 656 C C . TYR A 1 73 ? 61.568 19.179 34.315 1.00 5.21 73 TYR A C 1
ATOM 657 O O . TYR A 1 73 ? 61.802 18.941 33.111 1.00 7.49 73 TYR A O 1
ATOM 666 N N . SER A 1 74 ? 61.406 18.214 35.181 1.00 6.16 74 SER A N 1
ATOM 667 C CA A SER A 1 74 ? 61.426 16.790 34.907 0.50 5.70 74 SER A CA 1
ATOM 668 C CA B SER A 1 74 ? 61.387 16.853 34.747 0.50 6.06 74 SER A CA 1
ATOM 669 C C . SER A 1 74 ? 60.006 16.211 34.907 1.00 5.04 74 SER A C 1
ATOM 670 O O . SER A 1 74 ? 59.150 16.675 35.674 1.00 5.33 74 SER A O 1
ATOM 675 N N . PRO A 1 75 ? 59.764 15.147 34.141 1.00 5.30 75 PRO A N 1
ATOM 676 C CA . PRO A 1 75 ? 58.462 14.454 34.223 1.00 5.33 75 PRO A CA 1
ATOM 677 C C . PRO A 1 75 ? 58.138 14.051 35.657 1.00 5.16 75 PRO A C 1
ATOM 678 O O . PRO A 1 75 ? 58.970 13.501 36.353 1.00 6.61 75 PRO A O 1
ATOM 682 N N . GLY A 1 76 ? 56.891 14.258 36.098 1.00 5.85 76 GLY A N 1
ATOM 683 C CA . GLY A 1 76 ? 56.479 13.920 37.418 1.00 5.84 76 GLY A CA 1
ATOM 684 C C . GLY A 1 76 ? 57.041 14.777 38.545 1.00 5.83 76 GLY A C 1
ATOM 685 O O . GLY A 1 76 ? 56.753 14.505 39.707 1.00 6.95 76 GLY A O 1
ATOM 686 N N . GLU A 1 77 ? 57.804 15.828 38.257 1.00 5.37 77 GLU A N 1
ATOM 687 C CA . GLU A 1 77 ? 58.383 16.651 39.311 1.00 5.49 77 GLU A CA 1
ATOM 688 C C . GLU A 1 77 ? 57.275 17.399 40.036 1.00 5.67 77 GLU A C 1
ATOM 689 O O . GLU A 1 77 ? 56.390 17.961 39.417 1.00 6.07 77 GLU A O 1
ATOM 695 N N A GLU A 1 78 ? 57.434 17.457 41.354 0.30 5.70 78 GLU A N 1
ATOM 696 N N B GLU A 1 78 ? 57.390 17.502 41.360 0.70 6.67 78 GLU A N 1
ATOM 697 C CA A GLU A 1 78 ? 56.657 18.356 42.176 0.30 5.72 78 GLU A CA 1
ATOM 698 C CA B GLU A 1 78 ? 56.482 18.365 42.152 0.70 5.92 78 GLU A CA 1
ATOM 699 C C A GLU A 1 78 ? 57.239 19.747 42.055 0.30 5.18 78 GLU A C 1
ATOM 700 C C B GLU A 1 78 ? 57.109 19.734 42.209 0.70 6.11 78 GLU A C 1
ATOM 701 O O A GLU A 1 78 ? 58.444 19.951 42.301 0.30 6.43 78 GLU A O 1
ATOM 702 O O B GLU A 1 78 ? 58.214 19.900 42.721 0.70 8.81 78 GLU A O 1
ATOM 713 N N . ILE A 1 79 ? 56.406 20.711 41.691 1.00 5.35 79 ILE A N 1
ATOM 714 C CA . ILE A 1 79 ? 56.908 22.073 41.470 1.00 5.81 79 ILE A CA 1
ATOM 715 C C . ILE A 1 79 ? 56.078 23.096 42.194 1.00 5.55 79 ILE A C 1
ATOM 716 O O . ILE A 1 79 ? 54.896 22.917 42.422 1.00 5.92 79 ILE A O 1
ATOM 721 N N A GLU A 1 80 ? 56.727 24.208 42.505 0.80 5.48 80 GLU A N 1
ATOM 722 N N B GLU A 1 80 ? 56.721 24.212 42.517 0.20 5.69 80 GLU A N 1
ATOM 723 C CA A GLU A 1 80 ? 56.030 25.418 43.024 0.80 5.53 80 GLU A CA 1
ATOM 724 C CA B GLU A 1 80 ? 55.996 25.371 43.027 0.20 5.84 80 GLU A CA 1
ATOM 725 C C A GLU A 1 80 ? 55.354 26.123 41.874 0.80 5.26 80 GLU A C 1
ATOM 726 C C B GLU A 1 80 ? 55.334 26.105 41.868 0.20 5.45 80 GLU A C 1
ATOM 727 O O A GLU A 1 80 ? 55.977 26.435 40.838 0.80 6.95 80 GLU A O 1
ATOM 728 O O B GLU A 1 80 ? 55.931 26.313 40.797 0.20 6.01 80 GLU A O 1
ATOM 739 N N . VAL A 1 81 ? 54.072 26.472 42.089 1.00 4.43 81 VAL A N 1
ATOM 740 C CA . VAL A 1 81 ? 53.349 27.336 41.197 1.00 4.65 81 VAL A CA 1
ATOM 741 C C . VAL A 1 81 ? 52.791 28.479 41.999 1.00 4.14 81 VAL A C 1
ATOM 742 O O . VAL A 1 81 ? 52.251 28.261 43.100 1.00 5.02 81 VAL A O 1
ATOM 746 N N . GLN A 1 82 ? 52.848 29.680 41.458 1.00 3.88 82 GLN A N 1
ATOM 747 C CA . GLN A 1 82 ? 52.414 30.859 42.181 1.00 3.88 82 GLN A CA 1
ATOM 748 C C . GLN A 1 82 ? 51.626 31.760 41.242 1.00 3.56 82 GLN A C 1
ATOM 749 O O . GLN A 1 82 ? 52.002 31.945 40.084 1.00 4.26 82 GLN A O 1
ATOM 755 N N . TRP A 1 83 ? 50.580 32.382 41.758 1.00 3.60 83 TRP A N 1
ATOM 756 C CA . TRP A 1 83 ? 49.865 33.450 41.066 1.00 3.39 83 TRP A CA 1
ATOM 757 C C . TRP A 1 83 ? 49.825 34.647 41.962 1.00 3.13 83 TRP A C 1
ATOM 758 O O . TRP A 1 83 ? 50.126 34.593 43.152 1.00 4.42 83 TRP A O 1
ATOM 769 N N A CYS A 1 84 ? 49.467 35.778 41.364 0.80 3.41 84 CYS A N 1
ATOM 770 N N B CYS A 1 84 ? 49.615 35.823 41.326 0.20 3.25 84 CYS A N 1
ATOM 771 C CA A CYS A 1 84 ? 49.473 37.073 42.015 0.80 3.66 84 CYS A CA 1
ATOM 772 C CA B CYS A 1 84 ? 49.442 37.142 42.007 0.20 3.51 84 CYS A CA 1
ATOM 773 C C A CYS A 1 84 ? 48.103 37.669 42.017 0.80 3.82 84 CYS A C 1
ATOM 774 C C B CYS A 1 84 ? 48.002 37.563 42.063 0.20 3.49 84 CYS A C 1
ATOM 775 O O A CYS A 1 84 ? 47.499 37.822 40.938 0.80 3.77 84 CYS A O 1
ATOM 776 O O B CYS A 1 84 ? 47.279 37.491 41.074 0.20 3.52 84 CYS A O 1
ATOM 781 N N . VAL A 1 85 ? 47.583 38.049 43.217 1.00 3.89 85 VAL A N 1
ATOM 782 C CA . VAL A 1 85 ? 46.244 38.653 43.317 1.00 4.17 85 VAL A CA 1
ATOM 783 C C . VAL A 1 85 ? 46.399 40.120 43.700 1.00 4.27 85 VAL A C 1
ATOM 784 O O . VAL A 1 85 ? 47.173 40.481 44.608 1.00 4.87 85 VAL A O 1
ATOM 788 N N . ASP A 1 86 ? 45.623 40.989 43.050 1.00 4.23 86 ASP A N 1
ATOM 789 C CA . ASP A 1 86 ? 45.636 42.407 43.394 1.00 5.34 86 ASP A CA 1
ATOM 790 C C . ASP A 1 86 ? 44.883 42.670 44.698 1.00 5.75 86 ASP A C 1
ATOM 791 O O . ASP A 1 86 ? 43.804 42.119 44.899 1.00 6.67 86 ASP A O 1
ATOM 796 N N . HIS A 1 87 ? 45.422 43.600 45.480 1.00 6.58 87 HIS A N 1
ATOM 797 C CA . HIS A 1 87 ? 44.776 43.994 46.711 1.00 7.30 87 HIS A CA 1
ATOM 798 C C . HIS A 1 87 ? 43.322 44.402 46.588 1.00 8.54 87 HIS A C 1
ATOM 799 O O . HIS A 1 87 ? 42.517 44.122 47.510 1.00 10.03 87 HIS A O 1
ATOM 806 N N . ASN A 1 88 ? 42.965 45.070 45.511 1.00 7.08 88 ASN A N 1
ATOM 807 C CA . ASN A 1 88 ? 41.597 45.581 45.324 1.00 7.74 88 ASN A CA 1
ATOM 808 C C . ASN A 1 88 ? 40.706 44.599 44.548 1.00 8.07 88 ASN A C 1
ATOM 809 O O . ASN A 1 88 ? 39.535 44.927 44.310 1.00 11.02 88 ASN A O 1
ATOM 814 N N . GLY A 1 89 ? 41.221 43.444 44.187 1.00 6.90 89 GLY A N 1
ATOM 815 C CA . GLY A 1 89 ? 40.491 42.498 43.399 1.00 7.41 89 GLY A CA 1
ATOM 816 C C . GLY A 1 89 ? 40.648 41.055 43.849 1.00 5.62 89 GLY A C 1
ATOM 817 O O . GLY A 1 89 ? 40.774 40.138 43.017 1.00 6.89 89 GLY A O 1
ATOM 818 N N . ASP A 1 90 ? 40.570 40.826 45.157 1.00 6.80 90 ASP A N 1
ATOM 819 C CA . ASP A 1 90 ? 40.710 39.526 45.718 1.00 6.35 90 ASP A CA 1
ATOM 820 C C . ASP A 1 90 ? 39.338 38.865 45.854 1.00 6.94 90 ASP A C 1
ATOM 821 O O . ASP A 1 90 ? 38.624 39.105 46.838 1.00 10.10 90 ASP A O 1
ATOM 826 N N A HIS A 1 91 ? 38.996 38.061 44.875 0.80 6.40 91 HIS A N 1
ATOM 827 N N B HIS A 1 91 ? 38.989 38.101 44.817 0.20 5.12 91 HIS A N 1
ATOM 828 C CA A HIS A 1 91 ? 37.643 37.511 44.813 0.80 6.92 91 HIS A CA 1
ATOM 829 C CA B HIS A 1 91 ? 37.649 37.534 44.647 0.20 4.81 91 HIS A CA 1
ATOM 830 C C A HIS A 1 91 ? 37.372 36.286 45.561 0.80 6.02 91 HIS A C 1
ATOM 831 C C B HIS A 1 91 ? 37.375 36.316 45.557 0.20 5.36 91 HIS A C 1
ATOM 832 O O A HIS A 1 91 ? 36.238 35.767 45.568 0.80 6.79 91 HIS A O 1
ATOM 833 O O B HIS A 1 91 ? 36.217 35.909 45.700 0.20 7.41 91 HIS A O 1
ATOM 846 N N . GLY A 1 92 ? 38.394 35.709 46.182 1.00 4.72 92 GLY A N 1
ATOM 847 C CA . GLY A 1 92 ? 38.186 34.341 46.634 1.00 4.40 92 GLY A CA 1
ATOM 848 C C . GLY A 1 92 ? 37.924 33.406 45.462 1.00 4.36 92 GLY A C 1
ATOM 849 O O . GLY A 1 92 ? 38.355 33.682 44.359 1.00 6.48 92 GLY A O 1
ATOM 850 N N . GLY A 1 93 ? 37.285 32.302 45.731 1.00 4.06 93 GLY A N 1
ATOM 851 C CA . GLY A 1 93 ? 36.971 31.353 44.657 1.00 4.06 93 GLY A CA 1
ATOM 852 C C . GLY A 1 93 ? 37.920 30.184 44.577 1.00 3.57 93 GLY A C 1
ATOM 853 O O . GLY A 1 93 ? 38.455 29.731 45.576 1.00 6.01 93 GLY A O 1
ATOM 854 N N . MET A 1 94 ? 38.084 29.638 43.346 1.00 3.09 94 MET A N 1
ATOM 855 C CA . MET A 1 94 ? 38.805 28.393 43.125 1.00 2.88 94 MET A CA 1
ATOM 856 C C . MET A 1 94 ? 39.722 28.568 41.943 1.00 2.74 94 MET A C 1
ATOM 857 O O . MET A 1 94 ? 39.407 29.312 41.006 1.00 3.18 94 MET A O 1
ATOM 862 N N . PHE A 1 95 ? 40.869 27.891 41.946 1.00 2.87 95 PHE A N 1
ATOM 863 C CA . PHE A 1 95 ? 41.833 28.017 40.842 1.00 2.91 95 PHE A CA 1
ATOM 864 C C . PHE A 1 95 ? 42.522 26.700 40.606 1.00 2.78 95 PHE A C 1
ATOM 865 O O . PHE A 1 95 ? 42.510 25.784 41.442 1.00 3.39 95 PHE A O 1
ATOM 873 N N . THR A 1 96 ? 43.148 26.597 39.420 1.00 2.77 96 THR A N 1
ATOM 874 C CA . THR A 1 96 ? 43.806 25.351 39.023 1.00 3.09 96 THR A CA 1
ATOM 875 C C . THR A 1 96 ? 44.860 25.656 37.986 1.00 3.02 96 THR A C 1
ATOM 876 O O . THR A 1 96 ? 45.005 26.772 37.471 1.00 3.30 96 THR A O 1
ATOM 880 N N . TYR A 1 97 ? 45.677 24.607 37.731 1.00 2.88 97 TYR A N 1
ATOM 881 C CA . TYR A 1 97 ? 46.705 24.637 36.697 1.00 3.04 97 TYR A CA 1
ATOM 882 C C . TYR A 1 97 ? 46.531 23.374 35.859 1.00 2.92 97 TYR A C 1
ATOM 883 O O . TYR A 1 97 ? 46.150 22.326 36.378 1.00 3.70 97 TYR A O 1
ATOM 892 N N . ARG A 1 98 ? 46.849 23.497 34.559 1.00 3.07 98 ARG A N 1
ATOM 893 C CA . ARG A 1 98 ? 46.553 22.428 33.567 1.00 3.32 98 ARG A CA 1
ATOM 894 C C . ARG A 1 98 ? 47.671 22.350 32.557 1.00 2.89 98 ARG A C 1
ATOM 895 O O . ARG A 1 98 ? 48.247 23.381 32.161 1.00 2.93 98 ARG A O 1
ATOM 903 N N . ILE A 1 99 ? 47.938 21.127 32.072 1.00 3.07 99 ILE A N 1
ATOM 904 C CA . ILE A 1 99 ? 48.890 20.930 30.960 1.00 3.08 99 ILE A CA 1
ATOM 905 C C . ILE A 1 99 ? 48.230 20.039 29.919 1.00 3.33 99 ILE A C 1
ATOM 906 O O . ILE A 1 99 ? 47.759 18.922 30.235 1.00 4.67 99 ILE A O 1
ATOM 911 N N A CYS A 1 100 ? 48.113 20.514 28.686 0.90 3.24 100 CYS A N 1
ATOM 912 N N D CYS A 1 100 ? 48.273 20.526 28.679 0.10 3.40 100 CYS A N 1
ATOM 913 C CA A CYS A 1 100 ? 47.580 19.744 27.589 0.90 3.50 100 CYS A CA 1
ATOM 914 C CA D CYS A 1 100 ? 47.912 19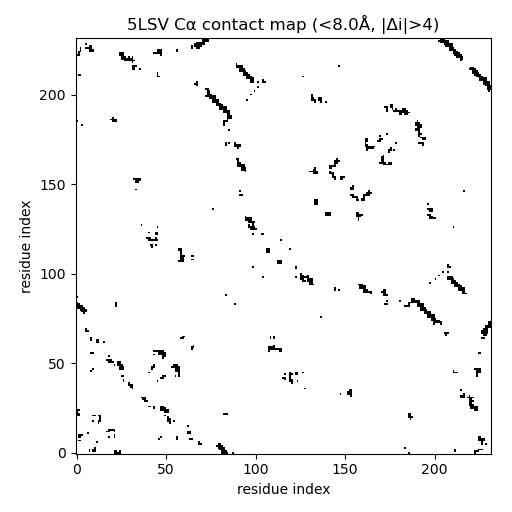.749 27.521 0.10 3.84 100 CYS A CA 1
ATOM 915 C C A CYS A 1 100 ? 48.668 18.813 27.040 0.90 4.20 100 CYS A C 1
ATOM 916 C C D CYS A 1 100 ? 48.921 18.688 27.253 0.10 4.07 100 CYS A C 1
ATOM 917 O O A CYS A 1 100 ? 49.740 19.282 26.637 0.90 4.70 100 CYS A O 1
ATOM 918 O O D CYS A 1 100 ? 50.163 18.920 27.184 0.10 4.01 100 CYS A O 1
ATOM 923 N N . GLN A 1 101 ? 48.392 17.502 27.071 1.00 4.42 101 GLN A N 1
ATOM 924 C CA . GLN A 1 101 ? 49.321 16.481 26.656 1.00 5.20 101 GLN A CA 1
ATOM 925 C C . GLN A 1 101 ? 49.101 16.095 25.184 1.00 6.16 101 GLN A C 1
ATOM 926 O O . GLN A 1 101 ? 49.255 14.930 24.819 1.00 10.74 101 GLN A O 1
ATOM 932 N N . ASP A 1 102 ? 48.757 17.037 24.334 1.00 6.07 102 ASP A N 1
ATOM 933 C CA . ASP A 1 102 ? 48.624 16.835 22.907 1.00 5.18 102 ASP A CA 1
ATOM 934 C C . ASP A 1 102 ? 49.424 17.912 22.239 1.00 4.97 102 ASP A C 1
ATOM 935 O O . ASP A 1 102 ? 49.003 19.051 22.080 1.00 5.34 102 ASP A O 1
ATOM 940 N N . GLN A 1 103 ? 50.692 17.558 21.925 1.00 4.78 103 GLN A N 1
ATOM 941 C CA . GLN A 1 103 ? 51.620 18.550 21.450 1.00 5.06 103 GLN A CA 1
ATOM 942 C C . GLN A 1 103 ? 51.160 19.243 20.192 1.00 5.34 103 GLN A C 1
ATOM 943 O O . GLN A 1 103 ? 51.423 20.436 20.019 1.00 6.82 103 GLN A O 1
ATOM 949 N N . SER A 1 104 ? 50.473 18.521 19.304 1.00 5.62 104 SER A N 1
ATOM 950 C CA . SER A 1 104 ? 49.996 19.158 18.071 1.00 5.88 104 SER A CA 1
ATOM 951 C C . SER A 1 104 ? 48.991 20.234 18.291 1.00 5.82 104 SER A C 1
ATOM 952 O O . SER A 1 104 ? 48.913 21.197 17.529 1.00 8.31 104 SER A O 1
ATOM 955 N N . ILE A 1 105 ? 48.158 20.095 19.334 1.00 5.79 105 ILE A N 1
ATOM 956 C CA . ILE A 1 105 ? 47.230 21.152 19.713 1.00 5.89 105 ILE A CA 1
ATOM 957 C C . ILE A 1 105 ? 48.032 22.364 20.233 1.00 5.28 105 ILE A C 1
ATOM 958 O O . ILE A 1 105 ? 47.844 23.511 19.828 1.00 6.41 105 ILE A O 1
ATOM 963 N N . VAL A 1 106 ? 48.930 22.094 21.176 1.00 4.50 106 VAL A N 1
ATOM 964 C CA . VAL A 1 106 ? 49.718 23.139 21.806 1.00 4.38 106 VAL A CA 1
ATOM 965 C C . VAL A 1 106 ? 50.519 23.929 20.776 1.00 4.64 106 VAL A C 1
ATOM 966 O O . VAL A 1 106 ? 50.711 25.145 20.886 1.00 4.57 106 VAL A O 1
ATOM 970 N N . ASP A 1 107 ? 51.007 23.237 19.751 1.00 4.99 107 ASP A N 1
ATOM 971 C CA . ASP A 1 107 ? 51.874 23.860 18.739 1.00 5.30 107 ASP A CA 1
ATOM 972 C C . ASP A 1 107 ? 51.233 25.073 18.107 1.00 5.50 107 ASP A C 1
ATOM 973 O O . ASP A 1 107 ? 51.950 26.002 17.696 1.00 6.06 107 ASP A O 1
ATOM 978 N N . LYS A 1 108 ? 49.904 25.115 17.983 1.00 5.20 108 LYS A N 1
ATOM 979 C CA . LYS A 1 108 ? 49.230 26.234 17.365 1.00 5.69 108 LYS A CA 1
ATOM 980 C C . LYS A 1 108 ? 49.312 27.524 18.183 1.00 4.73 108 LYS A C 1
ATOM 981 O O . LYS A 1 108 ? 48.942 28.582 17.696 1.00 6.05 108 LYS A O 1
ATOM 987 N N . PHE A 1 109 ? 49.753 27.397 19.452 1.00 3.51 109 PHE A N 1
ATOM 988 C CA . PHE A 1 109 ? 49.916 28.474 20.424 1.00 3.66 109 PHE A CA 1
ATOM 989 C C . PHE A 1 109 ? 51.362 28.892 20.571 1.00 3.80 109 PHE A C 1
ATOM 990 O O . PHE A 1 109 ? 51.692 29.774 21.393 1.00 4.50 109 PHE A O 1
ATOM 998 N N . LEU A 1 110 ? 52.254 28.254 19.812 1.00 3.91 110 LEU A N 1
ATOM 999 C CA . LEU A 1 110 ? 53.697 28.445 19.894 1.00 4.66 110 LEU A CA 1
ATOM 1000 C C . LEU A 1 110 ? 54.279 29.084 18.646 1.00 5.19 110 LEU A C 1
ATOM 1001 O O . LEU A 1 110 ? 55.488 29.090 18.461 1.00 6.84 110 LEU A O 1
ATOM 1006 N N . ASP A 1 111 ? 53.433 29.619 17.774 1.00 5.05 111 ASP A N 1
ATOM 1007 C CA . ASP A 1 111 ? 53.825 30.080 16.440 1.00 5.87 111 ASP A CA 1
ATOM 1008 C C . ASP A 1 111 ? 53.626 31.582 16.337 1.00 5.81 111 ASP A C 1
ATOM 1009 O O . ASP A 1 111 ? 52.484 32.046 16.295 1.00 5.94 111 ASP A O 1
ATOM 1014 N N . PRO A 1 112 ? 54.695 32.386 16.302 1.00 7.76 112 PRO A N 1
ATOM 1015 C CA . PRO A 1 112 ? 54.510 33.821 16.262 1.00 8.01 112 PRO A CA 1
ATOM 1016 C C . PRO A 1 112 ? 53.769 34.300 15.036 1.00 7.36 112 PRO A C 1
ATOM 1017 O O . PRO A 1 112 ? 53.274 35.417 15.002 1.00 10.22 112 PRO A O 1
ATOM 1021 N N . SER A 1 113 ? 53.698 33.498 13.977 1.00 6.95 113 SER A N 1
ATOM 1022 C CA . SER A 1 113 ? 53.025 33.855 12.732 1.00 7.92 113 SER A CA 1
ATOM 1023 C C . SER A 1 113 ? 51.551 33.352 12.647 1.00 8.50 113 SER A C 1
ATOM 1024 O O . SER A 1 113 ? 50.968 33.511 11.593 1.00 12.44 113 SER A O 1
ATOM 1027 N N . TYR A 1 114 ? 51.040 32.805 13.722 1.00 6.94 114 TYR A N 1
ATOM 1028 C CA . TYR A 1 114 ? 49.688 32.262 13.698 1.00 6.24 114 TYR A CA 1
ATOM 1029 C C . TYR A 1 114 ? 48.924 32.622 14.941 1.00 5.67 114 TYR A C 1
ATOM 1030 O O . TYR A 1 114 ? 49.415 32.456 16.063 1.00 6.50 114 TYR A O 1
ATOM 1039 N N . LEU A 1 115 ? 47.682 33.097 14.752 1.00 5.29 115 LEU A N 1
ATOM 1040 C CA . LEU A 1 115 ? 46.813 33.407 15.846 1.00 5.90 115 LEU A CA 1
ATOM 1041 C C . LEU A 1 115 ? 45.676 32.353 15.892 1.00 4.37 115 LEU A C 1
ATOM 1042 O O . LEU A 1 115 ? 44.846 32.271 14.995 1.00 5.50 115 LEU A O 1
ATOM 1047 N N . PRO A 1 116 ? 45.606 31.550 16.969 1.00 4.75 116 PRO A N 1
ATOM 1048 C CA . PRO A 1 116 ? 44.517 30.572 17.069 1.00 4.70 116 PRO A CA 1
ATOM 1049 C C . PRO A 1 116 ? 43.142 31.211 16.985 1.00 4.30 116 PRO A C 1
ATOM 1050 O O . PRO A 1 116 ? 42.902 32.263 17.565 1.00 4.53 116 PRO A O 1
ATOM 1054 N N . THR A 1 117 ? 42.246 30.500 16.265 1.00 3.93 117 THR A N 1
ATOM 1055 C CA . THR A 1 117 ? 40.861 30.925 16.243 1.00 4.07 117 THR A CA 1
ATOM 1056 C C . THR A 1 117 ? 40.190 30.638 17.576 1.00 3.83 117 THR A C 1
ATOM 1057 O O . THR A 1 117 ? 40.689 29.857 18.387 1.00 4.14 117 THR A O 1
ATOM 1061 N N . ASN A 1 118 ? 38.995 31.217 17.782 1.00 4.09 118 ASN A N 1
ATOM 1062 C CA . ASN A 1 118 ? 38.267 30.875 19.008 1.00 4.12 118 ASN A CA 1
ATOM 1063 C C . ASN A 1 118 ? 37.935 29.407 19.087 1.00 3.96 118 ASN A C 1
ATOM 1064 O O . ASN A 1 118 ? 38.008 28.800 20.160 1.00 4.33 118 ASN A O 1
ATOM 1069 N N . ASP A 1 119 ? 37.622 28.767 17.957 1.00 4.33 119 ASP A N 1
ATOM 1070 C CA . ASP A 1 119 ? 37.370 27.306 18.018 1.00 4.33 119 ASP A CA 1
ATOM 1071 C C . ASP A 1 119 ? 38.649 26.556 18.433 1.00 3.77 119 ASP A C 1
ATOM 1072 O O . ASP A 1 119 ? 38.553 25.627 19.225 1.00 4.70 119 ASP A O 1
ATOM 1077 N N . GLU A 1 120 ? 39.809 26.947 17.904 1.00 4.09 120 GLU A N 1
ATOM 1078 C CA . GLU A 1 120 ? 41.057 26.284 18.310 1.00 4.07 120 GLU A CA 1
ATOM 1079 C C . GLU A 1 120 ? 41.354 26.565 19.792 1.00 3.78 120 GLU A C 1
ATOM 1080 O O . GLU A 1 120 ? 41.837 25.668 20.505 1.00 4.43 120 GLU A O 1
ATOM 1086 N N . LYS A 1 121 ? 41.054 27.754 20.268 1.00 3.39 121 LYS A N 1
ATOM 1087 C CA . LYS A 1 121 ? 41.174 28.074 21.689 1.00 3.38 121 LYS A CA 1
ATOM 1088 C C . LYS A 1 121 ? 40.324 27.162 22.550 1.00 3.69 121 LYS A C 1
ATOM 1089 O O . LYS A 1 121 ? 40.751 26.737 23.620 1.00 4.02 121 LYS A O 1
ATOM 1095 N N . GLN A 1 122 ? 39.114 26.865 22.103 1.00 4.02 122 GLN A N 1
ATOM 1096 C CA . GLN A 1 122 ? 38.204 26.009 22.876 1.00 4.26 122 GLN A CA 1
ATOM 1097 C C . GLN A 1 122 ? 38.657 24.564 22.832 1.00 4.26 122 GLN A C 1
ATOM 1098 O O . GLN A 1 122 ? 38.608 23.870 23.864 1.00 5.04 122 GLN A O 1
ATOM 1104 N N . ALA A 1 123 ? 39.071 24.080 21.662 1.00 4.55 123 ALA A N 1
ATOM 1105 C CA . ALA A 1 123 ? 39.581 22.710 21.584 1.00 5.28 123 ALA A CA 1
ATOM 1106 C C . ALA A 1 123 ? 40.797 22.571 22.508 1.00 4.58 123 ALA A C 1
ATOM 1107 O O . ALA A 1 123 ? 40.961 21.542 23.180 1.00 5.54 123 ALA A O 1
ATOM 1109 N N . ALA A 1 124 ? 41.672 23.579 22.524 1.00 4.40 124 ALA A N 1
ATOM 1110 C CA . ALA A 1 124 ? 42.810 23.543 23.445 1.00 4.59 124 ALA A CA 1
ATOM 1111 C C . ALA A 1 124 ? 42.370 23.554 24.892 1.00 4.35 124 ALA A C 1
ATOM 1112 O O . ALA A 1 124 ? 42.856 22.771 25.697 1.00 5.08 124 ALA A O 1
ATOM 1114 N N . GLU A 1 125 ? 41.397 24.447 25.226 1.00 4.14 125 GLU A N 1
ATOM 1115 C CA . GLU A 1 125 ? 40.867 24.471 26.583 1.00 4.52 125 GLU A CA 1
ATOM 1116 C C . GLU A 1 125 ? 40.367 23.103 27.003 1.00 4.58 125 GLU A C 1
ATOM 1117 O O . GLU A 1 125 ? 40.586 22.705 28.179 1.00 5.25 125 GLU A O 1
ATOM 1123 N N . ASP A 1 126 ? 39.689 22.394 26.134 1.00 4.87 126 ASP A N 1
ATOM 1124 C CA . ASP A 1 126 ? 39.185 21.070 26.505 1.00 5.28 126 ASP A CA 1
ATOM 1125 C C . ASP A 1 126 ? 40.362 20.108 26.795 1.00 5.08 126 ASP A C 1
ATOM 1126 O O . ASP A 1 126 ? 40.277 19.278 27.710 1.00 6.09 126 ASP A O 1
ATOM 1131 N N A CYS A 1 127 ? 41.436 20.198 26.028 0.80 4.36 127 CYS A N 1
ATOM 1132 N N B CYS A 1 127 ? 41.452 20.198 26.037 0.10 4.49 127 CYS A N 1
ATOM 1133 N N C CYS A 1 127 ? 41.457 20.210 26.081 0.10 4.21 127 CYS A N 1
ATOM 1134 C CA A CYS A 1 127 ? 42.631 19.415 26.273 0.80 4.98 127 CYS A CA 1
ATOM 1135 C CA B CYS A 1 127 ? 42.627 19.369 26.324 0.10 4.38 127 CYS A CA 1
ATOM 1136 C CA C CYS A 1 127 ? 42.526 19.296 26.375 0.10 3.89 127 CYS A CA 1
ATOM 1137 C C A CYS A 1 127 ? 43.298 19.778 27.608 0.80 3.89 127 CYS A C 1
ATOM 1138 C C B CYS A 1 127 ? 43.286 19.765 27.628 0.10 3.72 127 CYS A C 1
ATOM 1139 C C C CYS A 1 127 ? 43.391 19.765 27.560 0.10 3.36 127 CYS A C 1
ATOM 1140 O O A CYS A 1 127 ? 43.715 18.905 28.383 0.80 4.42 127 CYS A O 1
ATOM 1141 O O B CYS A 1 127 ? 43.713 18.899 28.394 0.10 3.86 127 CYS A O 1
ATOM 1142 O O C CYS A 1 127 ? 44.072 18.938 28.163 0.10 3.22 127 CYS A O 1
ATOM 1149 N N . PHE A 1 128 ? 43.370 21.066 27.890 1.00 3.78 128 PHE A N 1
ATOM 1150 C CA . PHE A 1 128 ? 43.830 21.506 29.201 1.00 3.55 128 PHE A CA 1
ATOM 1151 C C . PHE A 1 128 ? 42.988 20.956 30.344 1.00 4.10 128 PHE A C 1
ATOM 1152 O O . PHE A 1 128 ? 43.484 20.477 31.345 1.00 4.70 128 PHE A O 1
ATOM 1160 N N . ASP A 1 129 ? 41.673 20.989 30.164 1.00 4.30 129 ASP A N 1
ATOM 1161 C CA . ASP A 1 129 ? 40.790 20.465 31.237 1.00 5.29 129 ASP A CA 1
ATOM 1162 C C . ASP A 1 129 ? 41.078 18.986 31.445 1.00 5.20 129 ASP A C 1
ATOM 1163 O O . ASP A 1 129 ? 41.111 18.535 32.599 1.00 6.66 129 ASP A O 1
ATOM 1168 N N . ALA A 1 130 ? 41.315 18.218 30.384 1.00 5.67 130 ALA A N 1
ATOM 1169 C CA . ALA A 1 130 ? 41.657 16.801 30.525 1.00 5.88 130 ALA A CA 1
ATOM 1170 C C . ALA A 1 130 ? 43.005 16.612 31.214 1.00 5.69 130 ALA A C 1
ATOM 1171 O O . ALA A 1 130 ? 43.240 15.607 31.844 1.00 10.50 130 ALA A O 1
ATOM 1173 N N . GLY A 1 131 ? 43.868 17.594 31.108 1.00 4.64 131 GLY A N 1
ATOM 1174 C CA . GLY A 1 131 ? 45.183 17.645 31.687 1.00 4.32 131 GLY A CA 1
ATOM 1175 C C . GLY A 1 131 ? 45.309 18.447 32.969 1.00 3.73 131 GLY A C 1
ATOM 1176 O O . GLY A 1 131 ? 46.372 18.978 33.292 1.00 3.78 131 GLY A O 1
ATOM 1177 N N . LEU A 1 132 ? 44.234 18.609 33.725 1.00 4.15 132 LEU A N 1
ATOM 1178 C CA . LEU A 1 132 ? 44.287 19.360 34.963 1.00 3.81 132 LEU A CA 1
ATOM 1179 C C . LEU A 1 132 ? 45.234 18.669 35.920 1.00 3.69 132 LEU A C 1
ATOM 1180 O O . LEU A 1 132 ? 45.283 17.419 35.979 1.00 5.18 132 LEU A O 1
ATOM 1185 N N . LEU A 1 133 ? 45.994 19.467 36.665 1.00 3.38 133 LEU A N 1
ATOM 1186 C CA . LEU A 1 133 ? 46.987 18.966 37.629 1.00 3.73 133 LEU A CA 1
ATOM 1187 C C . LEU A 1 133 ? 46.361 19.005 39.036 1.00 3.45 133 LEU A C 1
ATOM 1188 O O . LEU A 1 133 ? 46.237 20.072 39.616 1.00 4.30 133 LEU A O 1
ATOM 1193 N N . PRO A 1 134 ? 45.896 17.852 39.562 1.00 3.99 134 PRO A N 1
ATOM 1194 C CA . PRO A 1 134 ? 45.081 17.948 40.787 1.00 4.10 134 PRO A CA 1
ATOM 1195 C C . PRO A 1 134 ? 45.901 18.331 42.015 1.00 4.32 134 PRO A C 1
ATOM 1196 O O . PRO A 1 134 ? 47.013 17.867 42.199 1.00 4.77 134 PRO A O 1
ATOM 1200 N N A CYS A 1 135 ? 45.251 19.104 42.879 0.90 3.93 135 CYS A N 1
ATOM 1201 N N C CYS A 1 135 ? 45.373 19.129 42.918 0.10 4.27 135 CYS A N 1
ATOM 1202 C CA A CYS A 1 135 ? 45.862 19.451 44.198 0.90 4.17 135 CYS A CA 1
ATOM 1203 C CA C CYS A 1 135 ? 46.158 19.400 44.118 0.10 4.34 135 CYS A CA 1
ATOM 1204 C C A CYS A 1 135 ? 46.330 18.191 44.905 0.90 4.16 135 CYS A C 1
ATOM 1205 C C C CYS A 1 135 ? 46.330 18.165 45.004 0.10 4.42 135 CYS A C 1
ATOM 1206 O O A CYS A 1 135 ? 47.380 18.157 45.544 0.90 4.50 135 CYS A O 1
ATOM 1207 O O C CYS A 1 135 ? 47.209 18.140 45.873 0.10 4.09 135 CYS A O 1
ATOM 1212 N N . THR A 1 136 ? 45.495 17.140 44.798 1.00 4.10 136 THR A N 1
ATOM 1213 C CA . THR A 1 136 ? 45.658 15.914 45.534 1.00 5.06 136 THR A CA 1
ATOM 1214 C C . THR A 1 136 ? 46.767 15.006 45.022 1.00 5.74 136 THR A C 1
ATOM 1215 O O . THR A 1 136 ? 47.062 13.981 45.645 1.00 7.03 136 THR A O 1
ATOM 1219 N N . ASP A 1 137 ? 47.373 15.327 43.895 1.00 5.04 137 ASP A N 1
ATOM 1220 C CA . ASP A 1 137 ? 48.497 14.557 43.411 1.00 6.69 137 ASP A CA 1
ATOM 1221 C C . ASP A 1 137 ? 49.793 14.827 44.166 1.00 6.87 137 ASP A C 1
ATOM 1222 O O . ASP A 1 137 ? 50.735 14.053 43.999 1.00 9.54 137 ASP A O 1
ATOM 1227 N N . VAL A 1 138 ? 49.844 15.834 44.987 1.00 6.44 138 VAL A N 1
ATOM 1228 C CA . VAL A 1 138 ? 51.017 16.185 45.781 1.00 6.87 138 VAL A CA 1
ATOM 1229 C C . VAL A 1 138 ? 50.800 15.628 47.221 1.00 9.14 138 VAL A C 1
ATOM 1230 O O . VAL A 1 138 ? 49.944 16.067 47.960 1.00 8.94 138 VAL A O 1
ATOM 1234 N N . SER A 1 139 ? 51.630 14.648 47.583 1.00 13.87 139 SER A N 1
ATOM 1235 C CA . SER A 1 139 ? 51.535 14.028 48.879 1.00 17.90 139 SER A CA 1
ATOM 1236 C C . SER A 1 139 ? 51.691 15.106 49.950 1.00 14.13 139 SER A C 1
ATOM 1237 O O . SER A 1 139 ? 52.593 15.906 49.945 1.00 16.82 139 SER A O 1
ATOM 1240 N N . GLY A 1 140 ? 50.792 15.082 50.898 1.00 15.68 140 GLY A N 1
ATOM 1241 C CA . GLY A 1 140 ? 50.853 15.961 52.003 1.00 16.58 140 GLY A CA 1
ATOM 1242 C C . GLY A 1 140 ? 50.223 17.309 51.808 1.00 12.57 140 GLY A C 1
ATOM 1243 O O . GLY A 1 140 ? 50.012 18.033 52.792 1.00 16.49 140 GLY A O 1
ATOM 1244 N N . GLN A 1 141 ? 49.845 17.660 50.579 1.00 10.21 141 GLN A N 1
ATOM 1245 C CA . GLN A 1 141 ? 49.165 18.946 50.348 1.00 8.97 141 GLN A CA 1
ATOM 1246 C C . GLN A 1 141 ? 47.716 18.848 50.791 1.00 8.86 141 GLN A C 1
ATOM 1247 O O . GLN A 1 141 ? 47.037 17.856 50.482 1.00 10.04 141 GLN A O 1
ATOM 1253 N N . GLU A 1 142 ? 47.261 19.817 51.545 0.99 9.88 142 GLU A N 1
ATOM 1254 C CA A GLU A 1 142 ? 45.850 19.776 52.028 0.70 8.57 142 GLU A CA 1
ATOM 1255 C CA B GLU A 1 142 ? 45.872 19.866 52.050 0.30 8.89 142 GLU A CA 1
ATOM 1256 C C . GLU A 1 142 ? 44.976 20.403 50.968 0.99 7.51 142 GLU A C 1
ATOM 1257 O O . GLU A 1 142 ? 45.196 21.479 50.536 0.99 12.84 142 GLU A O 1
ATOM 1268 N N A CYS A 1 143 ? 43.951 19.683 50.544 0.90 6.07 143 CYS A N 1
ATOM 1269 N N B CYS A 1 143 ? 43.976 19.625 50.583 0.10 9.19 143 CYS A N 1
ATOM 1270 C CA A CYS A 1 143 ? 43.111 20.058 49.417 0.90 5.52 143 CYS A CA 1
ATOM 1271 C CA B CYS A 1 143 ? 43.106 20.001 49.484 0.10 9.35 143 CYS A CA 1
ATOM 1272 C C A CYS A 1 143 ? 41.659 20.047 49.918 0.90 6.39 143 CYS A C 1
ATOM 1273 C C B CYS A 1 143 ? 41.648 20.032 49.898 0.10 7.98 143 CYS A C 1
ATOM 1274 O O A CYS A 1 143 ? 40.976 19.050 49.891 0.90 8.40 143 CYS A O 1
ATOM 1275 O O B CYS A 1 143 ? 40.903 19.072 49.786 0.10 6.05 143 CYS A O 1
ATOM 1280 N N . GLY A 1 144 ? 41.243 21.190 50.364 1.00 7.32 144 GLY A N 1
ATOM 1281 C CA . GLY A 1 144 ? 39.909 21.355 50.876 1.00 9.05 144 GLY A CA 1
ATOM 1282 C C . GLY A 1 144 ? 38.865 21.744 49.874 1.00 6.16 144 GLY A C 1
ATOM 1283 O O . GLY A 1 144 ? 39.154 21.914 48.677 1.00 6.56 144 GLY A O 1
ATOM 1284 N N . TYR A 1 145 ? 37.625 21.821 50.344 1.00 5.89 145 TYR A N 1
ATOM 1285 C CA . TYR A 1 145 ? 36.491 22.274 49.563 1.00 4.61 145 TYR A CA 1
ATOM 1286 C C . TYR A 1 145 ? 36.253 23.736 49.829 1.00 4.73 145 TYR A C 1
ATOM 1287 O O . TYR A 1 145 ? 36.519 24.246 50.929 1.00 6.73 145 TYR A O 1
ATOM 1296 N N . SER A 1 146 ? 35.692 24.449 48.853 1.00 4.47 146 SER A N 1
ATOM 1297 C CA . SER A 1 146 ? 35.383 25.855 48.992 1.00 4.41 146 SER A CA 1
ATOM 1298 C C . SER A 1 146 ? 34.285 26.132 50.001 1.00 3.81 146 SER A C 1
ATOM 1299 O O . SER A 1 146 ? 33.253 25.450 50.001 1.00 5.00 146 SER A O 1
ATOM 1302 N N . ALA A 1 147 ? 34.460 27.196 50.762 1.00 4.19 147 ALA A N 1
ATOM 1303 C CA . ALA A 1 147 ? 33.397 27.692 51.645 1.00 4.56 147 ALA A CA 1
ATOM 1304 C C . ALA A 1 147 ? 32.246 28.300 50.891 1.00 4.10 147 ALA A C 1
ATOM 1305 O O . ALA A 1 147 ? 31.260 28.676 51.497 1.00 4.85 147 ALA A O 1
ATOM 1307 N N . ASP A 1 148 ? 32.366 28.410 49.572 1.00 4.00 148 ASP A N 1
ATOM 1308 C CA . ASP A 1 148 ? 31.338 28.986 48.729 1.00 3.89 148 ASP A CA 1
ATOM 1309 C C . ASP A 1 148 ? 30.539 27.947 47.945 1.00 4.13 148 ASP A C 1
ATOM 1310 O O . ASP A 1 148 ? 29.799 28.298 47.020 1.00 5.51 148 ASP A O 1
ATOM 1315 N N A CYS A 1 149 ? 30.747 26.676 48.289 0.70 5.54 149 CYS A N 1
ATOM 1316 N N B CYS A 1 149 ? 30.657 26.684 48.275 0.30 5.34 149 CYS A N 1
ATOM 1317 C CA A CYS A 1 149 ? 30.180 25.536 47.596 0.70 4.40 149 CYS A CA 1
ATOM 1318 C CA B CYS A 1 149 ? 29.760 25.751 47.660 0.30 6.59 149 CYS A CA 1
ATOM 1319 C C A CYS A 1 149 ? 29.417 24.652 48.624 0.70 4.20 149 CYS A C 1
ATOM 1320 C C B CYS A 1 149 ? 29.403 24.653 48.625 0.30 5.67 149 CYS A C 1
ATOM 1321 O O A CYS A 1 149 ? 29.790 24.650 49.784 0.70 6.13 149 CYS A O 1
ATOM 1322 O O B CYS A 1 149 ? 30.013 24.511 49.695 0.30 5.03 149 CYS A O 1
ATOM 1327 N N . THR A 1 150 ? 28.451 23.847 48.184 1.00 4.91 150 THR A N 1
ATOM 1328 C CA . THR A 1 150 ? 27.878 22.792 48.989 1.00 4.81 150 THR A CA 1
ATOM 1329 C C . THR A 1 150 ? 27.899 21.509 48.164 1.00 4.55 150 THR A C 1
ATOM 1330 O O . THR A 1 150 ? 27.872 21.503 46.951 1.00 5.09 150 THR A O 1
ATOM 1334 N N . GLU A 1 151 ? 27.911 20.384 48.897 1.00 5.19 151 GLU A N 1
ATOM 1335 C CA . GLU A 1 151 ? 27.986 19.080 48.251 1.00 4.96 151 GLU A CA 1
ATOM 1336 C C . GLU A 1 151 ? 26.742 18.894 47.388 1.00 5.35 151 GLU A C 1
ATOM 1337 O O . GLU A 1 151 ? 25.643 19.208 47.787 1.00 7.26 151 GLU A O 1
ATOM 1343 N N . GLY A 1 152 ? 26.954 18.404 46.186 1.00 6.30 152 GLY A N 1
ATOM 1344 C CA . GLY A 1 152 ? 25.891 18.315 45.202 1.00 6.88 152 GLY A CA 1
ATOM 1345 C C . GLY A 1 152 ? 26.001 19.358 44.091 1.00 6.66 152 GLY A C 1
ATOM 1346 O O . GLY A 1 152 ? 25.442 19.162 43.023 1.00 10.15 152 GLY A O 1
ATOM 1347 N N . GLU A 1 153 ? 26.794 20.397 44.305 1.00 5.82 153 GLU A N 1
ATOM 1348 C CA . GLU A 1 153 ? 27.077 21.375 43.280 1.00 6.29 153 GLU A CA 1
ATOM 1349 C C . GLU A 1 153 ? 28.356 21.021 42.535 1.00 4.55 153 GLU A C 1
ATOM 1350 O O . GLU A 1 153 ? 29.244 20.333 43.041 1.00 5.38 153 GLU A O 1
ATOM 1356 N N . ALA A 1 154 ? 28.497 21.575 41.311 1.00 4.85 154 ALA A N 1
ATOM 1357 C CA . ALA A 1 154 ? 29.602 21.218 40.434 1.00 5.05 154 ALA A CA 1
ATOM 1358 C C . ALA A 1 154 ? 30.945 21.830 40.855 1.00 4.61 154 ALA A C 1
ATOM 1359 O O . ALA A 1 154 ? 31.971 21.502 40.280 1.00 6.09 154 ALA A O 1
ATOM 1361 N N A CYS A 1 155 ? 30.903 22.653 41.890 0.75 4.02 155 CYS A N 1
ATOM 1362 N N C CYS A 1 155 ? 31.035 22.656 41.871 0.25 4.51 155 CYS A N 1
ATOM 1363 C CA A CYS A 1 155 ? 32.100 23.249 42.488 0.75 4.08 155 CYS A CA 1
ATOM 1364 C CA C CYS A 1 155 ? 32.372 23.033 42.302 0.25 5.09 155 CYS A CA 1
ATOM 1365 C C A CYS A 1 15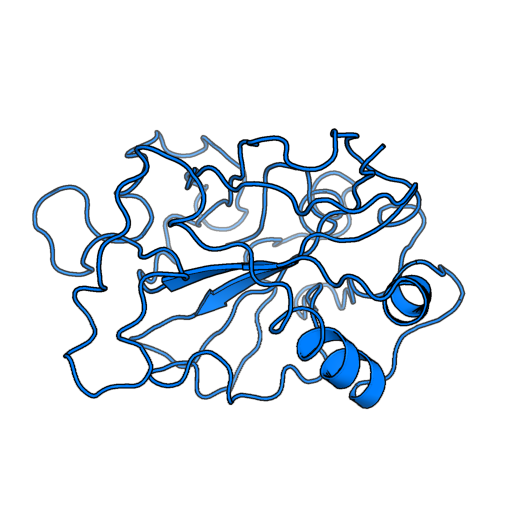5 ? 32.696 22.339 43.589 0.75 4.03 155 CYS A C 1
ATOM 1366 C C C CYS A 1 155 ? 32.738 22.322 43.604 0.25 4.32 155 CYS A C 1
ATOM 1367 O O A CYS A 1 155 ? 33.803 22.668 44.061 0.75 3.91 155 CYS A O 1
ATOM 1368 O O C CYS A 1 155 ? 33.681 22.748 44.268 0.25 5.38 155 CYS A O 1
ATOM 1373 N N . TRP A 1 156 ? 32.052 21.225 43.938 1.00 3.89 156 TRP A N 1
ATOM 1374 C CA . TRP A 1 156 ? 32.446 20.405 45.093 1.00 4.11 156 TRP A CA 1
ATOM 1375 C C . TRP A 1 156 ? 33.496 19.355 44.610 1.00 4.09 156 TRP A C 1
ATOM 1376 O O . TRP A 1 156 ? 33.205 18.196 44.403 1.00 4.39 156 TRP A O 1
ATOM 1387 N N . ARG A 1 157 ? 34.712 19.878 44.433 1.00 4.08 157 ARG A N 1
ATOM 1388 C CA . ARG A 1 157 ? 35.788 19.098 43.806 1.00 4.11 157 ARG A CA 1
ATOM 1389 C C . ARG A 1 157 ? 37.095 19.636 44.322 1.00 3.84 157 ARG A C 1
ATOM 1390 O O . ARG A 1 157 ? 37.366 20.846 44.228 1.00 5.97 157 ARG A O 1
ATOM 1398 N N . ASN A 1 158 ? 37.942 18.725 44.830 1.00 3.74 158 ASN A N 1
ATOM 1399 C CA . ASN A 1 158 ? 39.224 19.124 45.418 1.00 4.39 158 ASN A CA 1
ATOM 1400 C C . ASN A 1 158 ? 40.403 18.750 44.505 1.00 4.55 158 ASN A C 1
ATOM 1401 O O . ASN A 1 158 ? 41.555 18.773 44.979 1.00 5.21 158 ASN A O 1
ATOM 1406 N N . ASP A 1 159 ? 40.139 18.520 43.217 1.00 4.05 159 ASP A N 1
ATOM 1407 C CA . ASP A 1 159 ? 41.218 18.596 42.217 1.00 4.43 159 ASP A CA 1
ATOM 1408 C C . ASP A 1 159 ? 41.674 20.051 42.020 1.00 3.38 159 ASP A C 1
ATOM 1409 O O . ASP A 1 159 ? 42.858 20.343 42.007 1.00 4.92 159 ASP A O 1
ATOM 1414 N N . TRP A 1 160 ? 40.718 20.963 41.876 1.00 3.76 160 TRP A N 1
ATOM 1415 C CA . TRP A 1 160 ? 40.964 22.380 41.959 1.00 3.29 160 TRP A CA 1
ATOM 1416 C C . TRP A 1 160 ? 41.418 22.733 43.365 1.00 3.68 160 TRP A C 1
ATOM 1417 O O . TRP A 1 160 ? 41.056 22.086 44.351 1.00 5.10 160 TRP A O 1
ATOM 1428 N N . PHE A 1 161 ? 42.200 23.812 43.439 1.00 3.20 161 PHE A N 1
ATOM 1429 C CA . PHE A 1 161 ? 42.506 24.505 44.669 1.00 3.29 161 PHE A CA 1
ATOM 1430 C C . PHE A 1 161 ? 41.401 25.464 45.060 1.00 3.14 161 PHE A C 1
ATOM 1431 O O . PHE A 1 161 ? 40.678 25.976 44.199 1.00 3.74 161 PHE A O 1
ATOM 1439 N N . THR A 1 162 ? 41.314 25.763 46.351 1.00 4.01 162 THR A N 1
ATOM 1440 C CA . THR A 1 162 ? 40.413 26.815 46.838 1.00 4.80 162 THR A CA 1
ATOM 1441 C C . THR A 1 162 ? 41.150 27.893 47.517 1.00 5.14 162 THR A C 1
ATOM 1442 O O . THR A 1 162 ? 42.098 27.664 48.265 1.00 6.62 162 THR A O 1
ATOM 1446 N N A CYS A 1 163 ? 40.713 29.141 47.315 0.80 4.37 163 CYS A N 1
ATOM 1447 N N B CYS A 1 163 ? 40.673 29.116 47.359 0.20 5.65 163 CYS A N 1
ATOM 1448 C CA A CYS A 1 163 ? 41.047 30.198 48.201 0.80 4.39 163 CYS A CA 1
ATOM 1449 C CA B CYS A 1 163 ? 41.102 30.201 48.206 0.20 5.77 163 CYS A CA 1
ATOM 1450 C C A CYS A 1 163 ? 40.405 30.010 49.587 0.80 4.50 163 CYS A C 1
ATOM 1451 C C B CYS A 1 163 ? 40.417 30.024 49.568 0.20 5.53 163 CYS A C 1
ATOM 1452 O O A CYS A 1 163 ? 39.507 29.189 49.746 0.80 6.23 163 CYS A O 1
ATOM 1453 O O B CYS A 1 163 ? 39.556 29.159 49.713 0.20 6.02 163 CYS A O 1
ATOM 1458 N N . ASN A 1 164 ? 40.800 30.818 50.563 1.00 5.26 164 ASN A N 1
ATOM 1459 C CA . ASN A 1 164 ? 40.143 30.789 51.847 1.00 5.52 164 ASN A CA 1
ATOM 1460 C C . ASN A 1 164 ? 38.793 31.460 51.754 1.00 5.52 164 ASN A C 1
ATOM 1461 O O . ASN A 1 164 ? 38.428 32.080 50.757 1.00 5.69 164 ASN A O 1
ATOM 1466 N N . GLY A 1 165 ? 37.978 31.272 52.805 1.00 6.22 165 GLY A N 1
ATOM 1467 C CA . GLY A 1 165 ? 36.663 31.790 52.800 1.00 6.62 165 GLY A CA 1
ATOM 1468 C C . GLY A 1 165 ? 36.615 33.308 52.631 1.00 5.82 165 GLY A C 1
ATOM 1469 O O . GLY A 1 165 ? 37.461 34.026 53.183 1.00 5.95 165 GLY A O 1
ATOM 1470 N N . PHE A 1 166 ? 35.659 33.806 51.854 1.00 5.41 166 PHE A N 1
ATOM 1471 C CA . PHE A 1 166 ? 35.538 35.217 51.657 1.00 6.01 166 PHE A CA 1
ATOM 1472 C C . PHE A 1 166 ? 35.197 35.943 52.943 1.00 6.07 166 PHE A C 1
ATOM 1473 O O . PHE A 1 166 ? 35.588 37.098 53.121 1.00 7.76 166 PHE A O 1
ATOM 1481 N N . GLU A 1 167 ? 34.430 35.286 53.797 1.00 6.05 167 GLU A N 1
ATOM 1482 C CA . GLU A 1 167 ? 33.869 35.878 54.993 1.00 6.47 167 GLU A CA 1
ATOM 1483 C C . GLU A 1 167 ? 34.686 35.532 56.236 1.00 8.23 167 GLU A C 1
ATOM 1484 O O . GLU A 1 167 ? 34.262 35.853 57.351 1.00 11.18 167 GLU A O 1
ATOM 1490 N N . ALA A 1 168 ? 35.810 34.840 56.109 1.00 7.77 168 ALA A N 1
ATOM 1491 C CA . ALA A 1 168 ? 36.611 34.480 57.293 1.00 8.10 168 ALA A CA 1
ATOM 1492 C C . ALA A 1 168 ? 37.153 35.719 58.028 1.00 9.00 168 ALA A C 1
ATOM 1493 O O . ALA A 1 168 ? 37.552 36.666 57.397 1.00 11.02 168 ALA A O 1
ATOM 1495 N N . SER A 1 169 ? 37.138 35.654 59.348 1.00 10.48 169 SER A N 1
ATOM 1496 C CA . SER A 1 169 ? 37.674 36.749 60.178 1.00 14.70 169 SER A CA 1
ATOM 1497 C C . SER A 1 169 ? 39.160 36.935 60.072 1.00 14.36 169 SER A C 1
ATOM 1498 O O . SER A 1 169 ? 39.679 38.037 60.035 1.00 21.99 169 SER A O 1
ATOM 1501 N N . ASP A 1 170 ? 39.815 35.825 59.903 1.00 10.88 170 ASP A N 1
ATOM 1502 C CA . ASP A 1 170 ? 41.278 35.773 59.817 1.00 12.59 170 ASP A CA 1
ATOM 1503 C C . ASP A 1 170 ? 41.647 35.170 58.459 1.00 10.78 170 ASP A C 1
ATOM 1504 O O . ASP A 1 170 ? 41.056 34.175 58.053 1.00 10.66 170 ASP A O 1
ATOM 1509 N N . ARG A 1 171 ? 42.604 35.799 57.825 1.00 9.72 171 ARG A N 1
ATOM 1510 C CA . ARG A 1 171 ? 43.130 35.286 56.541 1.00 8.43 171 ARG A CA 1
ATOM 1511 C C . ARG A 1 171 ? 42.069 34.920 55.510 1.00 7.42 171 ARG A C 1
ATOM 1512 O O . ARG A 1 171 ? 42.079 33.839 54.946 1.00 7.71 171 ARG A O 1
ATOM 1520 N N . PRO A 1 172 ? 41.152 35.826 55.223 1.00 7.61 172 PRO A N 1
ATOM 1521 C CA . PRO A 1 172 ? 40.121 35.489 54.214 1.00 6.70 172 PRO A CA 1
ATOM 1522 C C . PRO A 1 172 ? 40.720 35.503 52.791 1.00 5.92 172 PRO A C 1
ATOM 1523 O O . PRO A 1 172 ? 41.768 36.070 52.484 1.00 6.63 172 PRO A O 1
ATOM 1527 N N . LYS A 1 173 ? 39.905 34.952 51.885 1.00 5.56 173 LYS A N 1
ATOM 1528 C CA . LYS A 1 173 ? 40.052 35.131 50.446 1.00 5.43 173 LYS A CA 1
ATOM 1529 C C . LYS A 1 173 ? 41.320 34.482 49.919 1.00 4.95 173 LYS A C 1
ATOM 1530 O O . LYS A 1 173 ? 41.898 33.605 50.518 1.00 5.61 173 LYS A O 1
ATOM 1536 N N A CYS A 1 174 ? 41.759 34.880 48.723 0.80 4.99 174 CYS A N 1
ATOM 1537 N N C CYS A 1 174 ? 41.769 34.941 48.751 0.20 5.60 174 CYS A N 1
ATOM 1538 C CA A CYS A 1 174 ? 42.959 34.292 48.151 0.80 5.13 174 CYS A CA 1
ATOM 1539 C CA C CYS A 1 174 ? 43.001 34.449 48.142 0.20 5.49 174 CYS A CA 1
ATOM 1540 C C A CYS A 1 174 ? 44.215 34.799 48.811 0.80 5.03 174 CYS A C 1
ATOM 1541 C C C CYS A 1 174 ? 44.231 34.937 48.895 0.20 4.92 174 CYS A C 1
ATOM 1542 O O A CYS A 1 174 ? 45.167 34.018 48.965 0.80 5.75 174 CYS A O 1
ATOM 1543 O O C CYS A 1 174 ? 45.181 34.183 49.093 0.20 6.43 174 CYS A O 1
ATOM 1548 N N A GLN A 1 175 ? 44.223 36.038 49.287 0.70 5.00 175 GLN A N 1
ATOM 1549 N N B GLN A 1 175 ? 44.319 36.243 49.209 0.30 6.09 175 GLN A N 1
ATOM 1550 C CA A GLN A 1 175 ? 45.432 36.547 49.971 0.70 5.52 175 GLN A CA 1
ATOM 1551 C CA B GLN A 1 175 ? 45.399 36.759 50.032 0.30 6.00 175 GLN A CA 1
ATOM 1552 C C A GLN A 1 175 ? 45.707 35.793 51.210 0.70 5.83 175 GLN A C 1
ATOM 1553 C C B GLN A 1 175 ? 45.693 35.893 51.258 0.30 6.38 175 GLN A C 1
ATOM 1554 O O A GLN A 1 175 ? 46.888 35.681 51.619 0.70 6.64 175 GLN A O 1
ATOM 1555 O O B GLN A 1 175 ? 46.874 35.781 51.653 0.30 5.50 175 GLN A O 1
ATOM 1566 N N . GLY A 1 176 ? 44.668 35.259 51.861 1.00 5.61 176 GLY A N 1
ATOM 1567 C CA . GLY A 1 176 ? 44.876 34.559 53.111 1.00 6.09 176 GLY A CA 1
ATOM 1568 C C . GLY A 1 176 ? 45.622 33.240 52.998 1.00 6.04 176 GLY A C 1
ATOM 1569 O O . GLY A 1 176 ? 46.089 32.722 53.993 1.00 7.94 176 GLY A O 1
ATOM 1570 N N . VAL A 1 177 ? 45.726 32.682 51.769 1.00 6.19 177 VAL A N 1
ATOM 1571 C CA . VAL A 1 177 ? 46.379 31.388 51.563 1.00 6.75 177 VAL A CA 1
ATOM 1572 C C . VAL A 1 177 ? 47.827 31.481 52.005 1.00 6.41 177 VAL A C 1
ATOM 1573 O O . VAL A 1 177 ? 48.268 30.683 52.832 1.00 9.72 177 VAL A O 1
ATOM 1577 N N . ASP A 1 178 ? 48.587 32.438 51.464 1.00 6.02 178 ASP A N 1
ATOM 1578 C CA . ASP A 1 178 ? 50.007 32.640 51.850 1.00 6.64 178 ASP A CA 1
ATOM 1579 C C . ASP A 1 178 ? 50.107 33.646 53.026 1.00 7.06 178 ASP A C 1
ATOM 1580 O O . ASP A 1 178 ? 51.101 33.626 53.736 1.00 8.58 178 ASP A O 1
ATOM 1585 N N . ASN A 1 179 ? 49.167 34.567 53.153 1.00 6.97 179 ASN A N 1
ATOM 1586 C CA . ASN A 1 179 ? 49.304 35.693 54.075 1.00 8.48 179 ASN A CA 1
ATOM 1587 C C . ASN A 1 179 ? 50.653 36.463 53.879 1.00 7.47 179 ASN A C 1
ATOM 1588 O O . ASN A 1 179 ? 51.293 36.845 54.857 1.00 8.43 179 ASN A O 1
ATOM 1593 N N . ALA A 1 180 ? 50.986 36.654 52.634 1.00 6.42 180 ALA A N 1
ATOM 1594 C CA . ALA A 1 180 ? 52.178 37.363 52.268 1.00 6.98 180 ALA A CA 1
ATOM 1595 C C . ALA A 1 180 ? 52.015 38.843 52.433 1.00 7.15 180 ALA A C 1
ATOM 1596 O O . ALA A 1 180 ? 50.933 39.375 52.580 1.00 8.25 180 ALA A O 1
ATOM 1598 N N . GLU A 1 181 ? 53.120 39.578 52.337 1.00 8.75 181 GLU A N 1
ATOM 1599 C CA . GLU A 1 181 ? 53.123 41.015 52.372 1.00 10.30 181 GLU A CA 1
ATOM 1600 C C . GLU A 1 181 ? 52.628 41.601 51.054 1.00 9.11 181 GLU A C 1
ATOM 1601 O O . GLU A 1 181 ? 52.790 41.039 49.978 1.00 8.77 181 GLU A O 1
ATOM 1607 N N . LEU A 1 182 ? 52.087 42.818 51.149 1.00 9.83 182 LEU A N 1
ATOM 1608 C CA . LEU A 1 182 ? 51.719 43.570 49.962 1.00 9.42 182 LEU A CA 1
ATOM 1609 C C . LEU A 1 182 ? 52.971 43.821 49.134 1.00 9.31 182 LEU A C 1
ATOM 1610 O O . LEU A 1 182 ? 54.078 44.129 49.647 1.00 12.00 182 LEU A O 1
ATOM 1615 N N . ASN A 1 183 ? 52.801 43.741 47.834 1.00 8.54 183 ASN A N 1
ATOM 1616 C CA . ASN A 1 183 ? 53.848 43.894 46.857 1.00 8.81 183 ASN A CA 1
ATOM 1617 C C . ASN A 1 183 ? 54.850 42.763 46.857 1.00 9.55 183 ASN A C 1
ATOM 1618 O O . ASN A 1 183 ? 55.946 42.901 46.305 1.00 12.45 183 ASN A O 1
ATOM 1623 N N . SER A 1 184 ? 54.438 41.621 47.349 1.00 8.18 184 SER A N 1
ATOM 1624 C CA . SER A 1 184 ? 55.201 40.399 47.204 1.00 8.26 184 SER A CA 1
ATOM 1625 C C . SER A 1 184 ? 55.178 39.915 45.727 1.00 8.34 184 SER A C 1
ATOM 1626 O O . SER A 1 184 ? 56.018 39.091 45.350 1.00 10.77 184 SER A O 1
ATOM 1629 N N A CYS A 1 185 ? 54.278 40.473 44.936 0.85 7.76 185 CYS A N 1
ATOM 1630 N N B CYS A 1 185 ? 54.145 40.249 44.943 0.15 6.74 185 CYS A N 1
ATOM 1631 C CA A CYS A 1 185 ? 54.332 40.243 43.491 0.85 9.52 185 CYS A CA 1
ATOM 1632 C CA B CYS A 1 185 ? 54.227 40.104 43.451 0.15 5.99 185 CYS A CA 1
ATOM 1633 C C A CYS A 1 185 ? 53.626 41.474 42.884 0.85 6.78 185 CYS A C 1
ATOM 1634 C C B CYS A 1 185 ? 53.343 41.166 42.740 0.15 6.24 185 CYS A C 1
ATOM 1635 O O A CYS A 1 185 ? 52.868 42.157 43.542 0.85 7.34 185 CYS A O 1
ATOM 1636 O O B CYS A 1 185 ? 52.200 41.422 43.184 0.15 6.55 185 CYS A O 1
ATOM 1641 N N . TYR A 1 186 ? 53.900 41.749 41.658 1.00 6.91 186 TYR A N 1
ATOM 1642 C CA . TYR A 1 186 ? 53.430 42.947 41.044 1.00 6.44 186 TYR A CA 1
ATOM 1643 C C . TYR A 1 186 ? 51.994 42.888 40.611 1.00 5.40 186 TYR A C 1
ATOM 1644 O O . TYR A 1 186 ? 51.588 42.015 39.857 1.00 6.07 186 TYR A O 1
ATOM 1653 N N . THR A 1 187 ? 51.211 43.887 40.989 1.00 5.00 187 THR A N 1
ATOM 1654 C CA . THR A 1 187 ? 50.000 44.257 40.252 1.00 5.60 187 THR A CA 1
ATOM 1655 C C . THR A 1 187 ? 49.936 45.770 40.118 1.00 6.35 187 THR A C 1
ATOM 1656 O O . THR A 1 187 ? 50.548 46.498 40.930 1.00 8.51 187 THR A O 1
ATOM 1660 N N . SER A 1 188 ? 49.277 46.243 39.066 1.00 5.68 188 SER A N 1
ATOM 1661 C CA . SER A 1 188 ? 49.303 47.614 38.713 1.00 5.69 188 SER A CA 1
ATOM 1662 C C . SER A 1 188 ? 48.343 48.487 39.513 1.00 6.65 188 SER A C 1
ATOM 1663 O O . SER A 1 188 ? 48.607 49.663 39.633 1.00 8.66 188 SER A O 1
ATOM 1666 N N . ILE A 1 189 ? 47.262 47.906 40.018 1.00 7.13 189 ILE A N 1
ATOM 1667 C CA . ILE A 1 189 ? 46.156 48.714 40.599 1.00 8.16 189 ILE A CA 1
ATOM 1668 C C . ILE A 1 189 ? 46.479 49.084 42.034 1.00 8.59 189 ILE A C 1
ATOM 1669 O O . ILE A 1 189 ? 46.481 50.290 42.375 1.00 13.11 189 ILE A O 1
ATOM 1674 N N . ALA A 1 190 ? 46.734 48.120 42.904 1.00 8.06 190 ALA A N 1
ATOM 1675 C CA . ALA A 1 190 ? 46.893 48.396 44.291 1.00 8.23 190 ALA A CA 1
ATOM 1676 C C . ALA A 1 190 ? 48.014 47.571 44.895 1.00 8.64 190 ALA A C 1
ATOM 1677 O O . ALA A 1 190 ? 48.208 47.603 46.109 1.00 11.65 190 ALA A O 1
ATOM 1679 N N . GLY A 1 191 ? 48.805 46.875 44.077 1.00 7.98 191 GLY A N 1
ATOM 1680 C CA . GLY A 1 191 ? 49.869 45.989 44.547 1.00 7.64 191 GLY A CA 1
ATOM 1681 C C . GLY A 1 191 ? 49.385 44.603 44.838 1.00 6.99 191 GLY A C 1
ATOM 1682 O O . GLY A 1 191 ? 48.177 44.408 45.120 1.00 8.03 191 GLY A O 1
ATOM 1683 N N . GLY A 1 192 ? 50.284 43.640 44.770 1.00 6.24 192 GLY A N 1
ATOM 1684 C CA . GLY A 1 192 ? 49.889 42.261 44.729 1.00 6.29 192 GLY A CA 1
ATOM 1685 C C . GLY A 1 192 ? 50.370 41.417 45.865 1.00 4.93 192 GLY A C 1
ATOM 1686 O O . GLY A 1 192 ? 51.323 41.731 46.576 1.00 6.09 192 GLY A O 1
ATOM 1687 N N . TYR A 1 193 ? 49.722 40.275 46.013 1.00 4.54 193 TYR A N 1
ATOM 1688 C CA . TYR A 1 193 ? 50.063 39.257 46.967 1.00 4.34 193 TYR A CA 1
ATOM 1689 C C . TYR A 1 193 ? 50.232 37.931 46.294 1.00 4.14 193 TYR A C 1
ATOM 1690 O O . TYR A 1 193 ? 49.464 37.560 45.411 1.00 4.36 193 TYR A O 1
ATOM 1699 N N . THR A 1 194 ? 51.192 37.143 46.734 1.00 4.36 194 THR A N 1
ATOM 1700 C CA . THR A 1 194 ? 51.393 35.812 46.194 1.00 4.18 194 THR A CA 1
ATOM 1701 C C . THR A 1 194 ? 50.361 34.854 46.713 1.00 3.93 194 THR A C 1
ATOM 1702 O O . THR A 1 194 ? 49.855 34.956 47.841 1.00 4.55 194 THR A O 1
ATOM 1706 N N . VAL A 1 195 ? 50.083 33.821 45.867 1.00 3.57 195 VAL A N 1
ATOM 1707 C CA . VAL A 1 195 ? 49.197 32.702 46.177 1.00 3.52 195 VAL A CA 1
ATOM 1708 C C . VAL A 1 195 ? 49.947 31.473 45.694 1.00 3.47 195 VAL A C 1
ATOM 1709 O O . VAL A 1 195 ? 50.067 31.282 44.466 1.00 3.96 195 VAL A O 1
ATOM 1713 N N . THR A 1 196 ? 50.480 30.640 46.591 1.00 3.63 196 THR A N 1
ATOM 1714 C CA . THR A 1 196 ? 51.450 29.632 46.248 1.00 3.98 196 THR A CA 1
ATOM 1715 C C . THR A 1 196 ? 50.946 28.227 46.583 1.00 4.32 196 THR A C 1
ATOM 1716 O O . THR A 1 196 ? 50.345 28.006 47.645 1.00 5.76 196 THR A O 1
ATOM 1720 N N . LYS A 1 197 ? 51.174 27.296 45.667 1.00 3.70 197 LYS A N 1
ATOM 1721 C CA . LYS A 1 197 ? 50.827 25.898 45.819 1.00 4.07 197 LYS A CA 1
ATOM 1722 C C . LYS A 1 197 ? 51.867 25.017 45.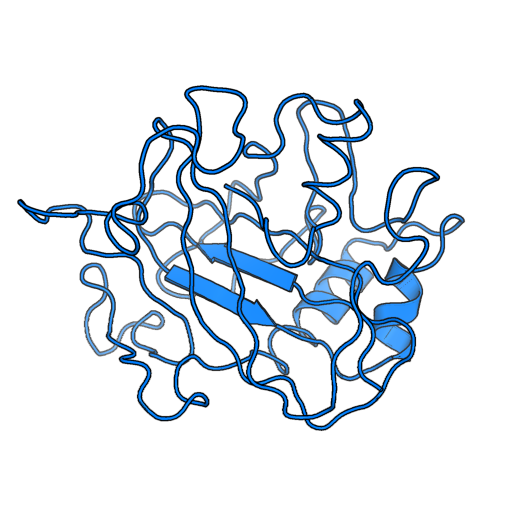181 1.00 3.94 197 LYS A C 1
ATOM 1723 O O . LYS A 1 197 ? 52.820 25.552 44.576 1.00 5.02 197 LYS A O 1
ATOM 1729 N N . LYS A 1 198 ? 51.694 23.720 45.272 1.00 4.70 198 LYS A N 1
ATOM 1730 C CA . LYS A 1 198 ? 52.507 22.768 44.543 1.00 5.12 198 LYS A CA 1
ATOM 1731 C C . LYS A 1 198 ? 51.614 21.992 43.597 1.00 4.32 198 LYS A C 1
ATOM 1732 O O . LYS A 1 198 ? 50.469 21.677 43.901 1.00 4.72 198 LYS A O 1
ATOM 1738 N N . VAL A 1 199 ? 52.188 21.609 42.437 1.00 3.97 199 VAL A N 1
ATOM 1739 C CA . VAL A 1 199 ? 51.544 20.640 41.548 1.00 4.27 199 VAL A CA 1
ATOM 1740 C C . VAL A 1 199 ? 52.558 19.583 41.159 1.00 4.55 199 VAL A C 1
ATOM 1741 O O . VAL A 1 199 ? 53.770 19.839 41.196 1.00 6.00 199 VAL A O 1
ATOM 1745 N N . LYS A 1 200 ? 52.054 18.429 40.780 1.00 4.20 200 LYS A N 1
ATOM 1746 C CA A LYS A 1 200 ? 52.875 17.340 40.255 0.85 4.61 200 LYS A CA 1
ATOM 1747 C CA B LYS A 1 200 ? 52.937 17.399 40.247 0.15 3.86 200 LYS A CA 1
ATOM 1748 C C . LYS A 1 200 ? 52.785 17.390 38.737 1.00 5.04 200 LYS A C 1
ATOM 1749 O O . LYS A 1 200 ? 51.705 17.206 38.150 1.00 5.69 200 LYS A O 1
ATOM 1760 N N . LEU A 1 201 ? 53.883 17.636 38.034 1.00 4.73 201 LEU A N 1
ATOM 1761 C CA . LEU A 1 201 ? 53.850 17.659 36.604 1.00 4.55 201 LEU A CA 1
ATOM 1762 C C . LEU A 1 201 ? 53.500 16.297 36.042 1.00 4.96 201 LEU A C 1
ATOM 1763 O O . LEU A 1 201 ? 53.764 15.262 36.630 1.00 5.42 201 LEU A O 1
ATOM 1768 N N . PRO A 1 202 ? 52.894 16.266 34.846 1.00 4.91 202 PRO A N 1
ATOM 1769 C CA . PRO A 1 202 ? 52.612 14.992 34.228 1.00 4.86 202 PRO A CA 1
ATOM 1770 C C . PRO A 1 202 ? 53.899 14.253 33.870 1.00 4.03 202 PRO A C 1
ATOM 1771 O O . PRO A 1 202 ? 54.978 14.838 33.738 1.00 4.46 202 PRO A O 1
ATOM 1775 N N . GLU A 1 203 ? 53.719 12.958 33.693 1.00 4.32 203 GLU A N 1
ATOM 1776 C CA . GLU A 1 203 ? 54.789 12.091 33.221 1.00 4.96 203 GLU A CA 1
ATOM 1777 C C . GLU A 1 203 ? 54.721 12.092 31.700 1.00 5.05 203 GLU A C 1
ATOM 1778 O O . GLU A 1 203 ? 54.039 11.296 31.072 1.00 7.55 203 GLU A O 1
ATOM 1784 N N . TYR A 1 204 ? 55.415 13.092 31.155 1.00 4.17 204 TYR A N 1
ATOM 1785 C CA . TYR A 1 204 ? 55.253 13.541 29.781 1.00 4.40 204 TYR A CA 1
ATOM 1786 C C . TYR A 1 204 ? 56.420 14.412 29.470 1.00 4.56 204 TYR A C 1
ATOM 1787 O O . TYR A 1 204 ? 56.835 15.205 30.299 1.00 8.08 204 TYR A O 1
ATOM 1796 N N . THR A 1 205 ? 57.005 14.274 28.260 1.00 3.82 205 THR A N 1
ATOM 1797 C CA . THR A 1 205 ? 58.081 15.140 27.850 1.00 3.74 205 THR A CA 1
ATOM 1798 C C . THR A 1 205 ? 57.706 16.047 26.706 1.00 3.83 205 THR A C 1
ATOM 1799 O O . THR A 1 205 ? 57.011 15.679 25.764 1.00 4.62 205 THR A O 1
ATOM 1803 N N . SER A 1 206 ? 58.324 17.240 26.735 1.00 3.86 206 SER A N 1
ATOM 1804 C CA . SER A 1 206 ? 58.191 18.226 25.652 1.00 3.93 206 SER A CA 1
ATOM 1805 C C . SER A 1 206 ? 59.304 19.238 25.794 1.00 4.41 206 SER A C 1
ATOM 1806 O O . SER A 1 206 ? 59.553 19.713 26.925 1.00 4.88 206 SER A O 1
ATOM 1809 N N . ASN A 1 207 ? 59.958 19.661 24.713 1.00 4.13 207 ASN A N 1
ATOM 1810 C CA . ASN A 1 207 ? 60.839 20.787 24.770 1.00 4.76 207 ASN A CA 1
ATOM 1811 C C . ASN A 1 207 ? 60.160 22.117 24.906 1.00 4.46 207 ASN A C 1
ATOM 1812 O O . ASN A 1 207 ? 60.809 23.111 25.247 1.00 5.79 207 ASN A O 1
ATOM 1817 N N . HIS A 1 208 ? 58.857 22.171 24.623 1.00 4.21 208 HIS A N 1
ATOM 1818 C CA . HIS A 1 208 ? 58.156 23.431 24.721 1.00 4.33 208 HIS A CA 1
ATOM 1819 C C . HIS A 1 208 ? 56.651 23.119 24.733 1.00 3.74 208 HIS A C 1
ATOM 1820 O O . HIS A 1 208 ? 56.080 22.740 23.708 1.00 4.18 208 HIS A O 1
ATOM 1827 N N . THR A 1 209 ? 56.060 23.306 25.887 1.00 3.78 209 THR A N 1
ATOM 1828 C CA . THR A 1 209 ? 54.613 23.126 26.080 1.00 3.94 209 THR A CA 1
ATOM 1829 C C . THR A 1 209 ? 54.156 24.278 26.996 1.00 3.50 209 THR A C 1
ATOM 1830 O O . THR A 1 209 ? 54.904 25.214 27.296 1.00 3.96 209 THR A O 1
ATOM 1834 N N . LEU A 1 210 ? 52.902 24.200 27.408 1.00 3.56 210 LEU A N 1
ATOM 1835 C CA . LEU A 1 210 ? 52.251 25.265 28.212 1.00 3.16 210 LEU A CA 1
ATOM 1836 C C . LEU A 1 210 ? 51.672 24.696 29.489 1.00 3.23 210 LEU A C 1
ATOM 1837 O O . LEU A 1 210 ? 51.104 23.584 29.533 1.00 4.08 210 LEU A O 1
ATOM 1842 N N . ILE A 1 211 ? 51.731 25.504 30.531 1.00 2.83 211 ILE A N 1
ATOM 1843 C CA . ILE A 1 211 ? 50.909 25.292 31.733 1.00 3.10 211 ILE A CA 1
ATOM 1844 C C . ILE A 1 211 ? 49.917 26.460 31.815 1.00 3.76 211 ILE A C 1
ATOM 1845 O O . ILE A 1 211 ? 50.340 27.627 31.768 1.00 5.58 211 ILE A O 1
ATOM 1850 N N . SER A 1 212 ? 48.622 26.149 31.895 1.00 3.44 212 SER A N 1
ATOM 1851 C CA . SER A 1 212 ? 47.594 27.188 31.906 1.00 3.64 212 SER A CA 1
ATOM 1852 C C . SER A 1 212 ? 46.941 27.249 33.299 1.00 3.22 212 SER A C 1
ATOM 1853 O O . SER A 1 212 ? 46.409 26.263 33.786 1.00 4.27 212 SER A O 1
ATOM 1856 N N . PHE A 1 213 ? 46.960 28.453 33.859 1.00 2.88 213 PHE A N 1
ATOM 1857 C CA . PHE A 1 213 ? 46.318 28.836 35.105 1.00 2.94 213 PHE A CA 1
ATOM 1858 C C . PHE A 1 213 ? 44.915 29.343 34.830 1.00 2.80 213 PHE A C 1
ATOM 1859 O O . PHE A 1 213 ? 44.701 30.108 33.907 1.00 3.25 213 PHE A O 1
ATOM 1867 N N . LYS A 1 214 ? 43.992 28.910 35.668 1.00 2.70 214 LYS A N 1
ATOM 1868 C CA . LYS A 1 214 ? 42.583 29.308 35.575 1.00 2.69 214 LYS A CA 1
ATOM 1869 C C . LYS A 1 214 ? 42.046 29.596 36.954 1.00 2.65 214 LYS A C 1
ATOM 1870 O O . LYS A 1 214 ? 42.160 28.744 37.847 1.00 3.23 214 LYS A O 1
ATOM 1876 N N . TRP A 1 215 ? 41.418 30.759 37.130 1.00 2.79 215 TRP A N 1
ATOM 1877 C CA . TRP A 1 215 ? 40.856 31.176 38.418 1.00 3.05 215 TRP A CA 1
ATOM 1878 C C . TRP A 1 215 ? 39.429 31.638 38.192 1.00 3.27 215 TRP A C 1
ATOM 1879 O O . TRP A 1 215 ? 39.186 32.593 37.426 1.00 3.71 215 TRP A O 1
ATOM 1890 N N . ASN A 1 216 ? 38.491 30.977 38.873 1.00 2.95 216 ASN A N 1
ATOM 1891 C CA . ASN A 1 216 ? 37.067 31.274 38.751 1.00 3.11 216 ASN A CA 1
ATOM 1892 C C . ASN A 1 216 ? 36.549 31.968 40.024 1.00 3.76 216 ASN A C 1
ATOM 1893 O O . ASN A 1 216 ? 36.739 31.480 41.131 1.00 4.37 216 ASN A O 1
ATOM 1898 N N . SER A 1 217 ? 35.810 33.057 39.824 1.00 4.19 217 SER A N 1
ATOM 1899 C CA A SER A 1 217 ? 35.124 33.795 40.870 0.30 4.59 217 SER A CA 1
ATOM 1900 C CA B SER A 1 217 ? 35.082 33.774 40.899 0.50 4.55 217 SER A CA 1
ATOM 1901 C CA C SER A 1 217 ? 35.167 33.695 40.973 0.20 4.65 217 SER A CA 1
ATOM 1902 C C . SER A 1 217 ? 33.799 33.058 41.222 1.00 4.27 217 SER A C 1
ATOM 1903 O O . SER A 1 217 ? 33.164 32.466 40.356 1.00 5.28 217 SER A O 1
ATOM 1910 N N . PHE A 1 218 ? 33.357 33.190 42.491 1.00 4.52 218 PHE A N 1
ATOM 1911 C CA . PHE A 1 218 ? 32.062 32.653 42.916 1.00 4.21 218 PHE A CA 1
ATOM 1912 C C . PHE A 1 218 ? 30.985 33.732 42.998 1.00 4.79 218 PHE A C 1
ATOM 1913 O O . PHE A 1 218 ? 29.831 33.440 42.737 1.00 6.70 218 PHE A O 1
ATOM 1921 N N . GLN A 1 219 ? 31.354 34.960 43.366 1.00 5.19 219 GLN A N 1
ATOM 1922 C CA A GLN A 1 219 ? 30.384 35.987 43.686 0.90 6.95 219 GLN A CA 1
ATOM 1923 C CA B GLN A 1 219 ? 30.392 36.027 43.702 0.10 5.84 219 GLN A CA 1
ATOM 1924 C C . GLN A 1 219 ? 30.025 36.857 42.511 1.00 6.71 219 GLN A C 1
ATOM 1925 O O . GLN A 1 219 ? 29.069 37.646 42.579 1.00 10.17 219 GLN A O 1
ATOM 1936 N N . THR A 1 220 ? 30.864 36.829 41.466 1.00 5.78 220 THR A N 1
ATOM 1937 C CA . THR A 1 220 ? 30.628 37.452 40.179 1.00 6.21 220 THR A CA 1
ATOM 1938 C C . THR A 1 220 ? 31.035 36.473 39.111 1.00 5.47 220 THR A C 1
ATOM 1939 O O . THR A 1 220 ? 31.734 35.507 39.388 1.00 6.69 220 THR A O 1
ATOM 1943 N N . GLY A 1 221 ? 30.578 36.705 37.865 1.00 4.69 221 GLY A N 1
ATOM 1944 C CA . GLY A 1 221 ? 30.832 35.795 36.748 1.00 4.89 221 GLY A CA 1
ATOM 1945 C C . GLY A 1 221 ? 32.100 36.239 36.018 1.00 5.49 221 GLY A C 1
ATOM 1946 O O . GLY A 1 221 ? 32.072 37.051 35.106 1.00 7.00 221 GLY A O 1
ATOM 1947 N N . GLN A 1 222 ? 33.231 35.686 36.474 1.00 5.28 222 GLN A N 1
ATOM 1948 C CA A GLN A 1 222 ? 34.535 36.143 35.953 0.80 6.78 222 GLN A CA 1
ATOM 1949 C CA C GLN A 1 222 ? 34.588 36.116 36.100 0.20 6.19 222 GLN A CA 1
ATOM 1950 C C . GLN A 1 222 ? 35.573 34.954 36.119 1.00 5.32 222 GLN A C 1
ATOM 1951 O O . GLN A 1 222 ? 35.603 34.207 37.085 1.00 7.19 222 GLN A O 1
ATOM 1962 N N . ILE A 1 223 ? 36.373 34.870 35.047 1.00 3.77 223 ILE A N 1
ATOM 1963 C CA . ILE A 1 223 ? 37.457 33.885 34.996 1.00 3.81 223 ILE A CA 1
ATOM 1964 C C . ILE A 1 223 ? 38.714 34.610 34.563 1.00 3.55 223 ILE A C 1
ATOM 1965 O O . ILE A 1 223 ? 38.715 35.424 33.645 1.00 4.83 223 ILE A O 1
ATOM 1970 N N . TYR A 1 224 ? 39.837 34.272 35.229 1.00 3.31 224 TYR A N 1
ATOM 1971 C CA A TYR A 1 224 ? 41.161 34.774 34.828 0.80 3.44 224 TYR A CA 1
ATOM 1972 C CA C TYR A 1 224 ? 41.153 34.751 34.855 0.20 3.26 224 TYR A CA 1
ATOM 1973 C C . TYR A 1 224 ? 41.993 33.575 34.359 1.00 3.29 224 TYR A C 1
ATOM 1974 O O . TYR A 1 224 ? 42.067 32.563 35.030 1.00 4.66 224 TYR A O 1
ATOM 1991 N N . LEU A 1 225 ? 42.592 33.727 33.168 1.00 3.04 225 LEU A N 1
ATOM 1992 C CA . LEU A 1 225 ? 43.432 32.707 32.522 1.00 3.09 225 LEU A CA 1
ATOM 1993 C C . LEU A 1 225 ? 44.799 33.294 32.199 1.00 3.22 225 LEU A C 1
ATOM 1994 O O . LEU A 1 225 ? 44.896 34.439 31.693 1.00 3.92 225 LEU A O 1
ATOM 1999 N N . SER A 1 226 ? 45.836 32.500 32.406 1.00 3.02 226 SER A N 1
ATOM 2000 C CA . SER A 1 226 ? 47.210 32.841 31.978 1.00 3.66 226 SER A CA 1
ATOM 2001 C C . SER A 1 226 ? 47.886 31.559 31.569 1.00 3.42 226 SER A C 1
ATOM 2002 O O . SER A 1 226 ? 47.456 30.467 31.965 1.00 4.55 226 SER A O 1
ATOM 2005 N N A CYS A 1 227 ? 49.003 31.664 30.849 0.50 3.49 227 CYS A N 1
ATOM 2006 N N B CYS A 1 227 ? 48.990 31.660 30.803 0.50 3.89 227 CYS A N 1
ATOM 2007 C CA A CYS A 1 227 ? 49.746 30.451 30.561 0.50 3.27 227 CYS A CA 1
ATOM 2008 C CA B CYS A 1 227 ? 49.808 30.461 30.463 0.50 4.72 227 CYS A CA 1
ATOM 2009 C C A CYS A 1 227 ? 51.260 30.757 30.551 0.50 3.26 227 CYS A C 1
ATOM 2010 C C B CYS A 1 227 ? 51.278 30.775 30.603 0.50 3.68 227 CYS A C 1
ATOM 2011 O O A CYS A 1 227 ? 51.637 31.849 30.177 0.50 3.99 227 CYS A O 1
ATOM 2012 O O B CYS A 1 227 ? 51.661 31.873 30.340 0.50 5.09 227 CYS A O 1
ATOM 2017 N N . ALA A 1 228 ? 52.039 29.739 30.932 1.00 3.79 228 ALA A N 1
ATOM 2018 C CA . ALA A 1 228 ? 53.511 29.850 30.936 1.00 3.96 228 ALA A CA 1
ATOM 2019 C C . ALA A 1 228 ? 54.063 28.785 30.008 1.00 3.27 228 ALA A C 1
ATOM 2020 O O . ALA A 1 228 ? 53.639 27.632 29.977 1.00 4.06 228 ALA A O 1
ATOM 2022 N N . ASP A 1 229 ? 55.100 29.205 29.286 1.00 3.52 229 ASP A N 1
ATOM 2023 C CA . ASP A 1 229 ? 55.894 28.318 28.416 1.00 3.74 229 ASP A CA 1
ATOM 2024 C C . ASP A 1 229 ? 56.922 27.580 29.258 1.00 3.46 229 ASP A C 1
ATOM 2025 O O . ASP A 1 229 ? 57.758 28.199 29.907 1.00 4.43 229 ASP A O 1
ATOM 2030 N N . ILE A 1 230 ? 56.862 26.243 29.215 1.00 3.14 230 ILE A N 1
ATOM 2031 C CA . ILE A 1 230 ? 57.740 25.401 30.015 1.00 3.35 230 ILE A CA 1
ATOM 2032 C C . ILE A 1 230 ? 58.291 24.261 29.144 1.00 3.69 230 ILE A C 1
ATOM 2033 O O . ILE A 1 230 ? 57.754 23.940 28.091 1.00 4.67 230 ILE A O 1
ATOM 2038 N N . ALA A 1 231 ? 59.343 23.640 29.649 1.00 4.06 231 ALA A N 1
ATOM 2039 C CA . ALA A 1 231 ? 59.885 22.388 29.118 1.00 4.26 231 ALA A CA 1
ATOM 2040 C C . ALA A 1 231 ? 59.791 21.330 30.165 1.00 3.96 231 ALA A C 1
ATOM 2041 O O . ALA A 1 231 ? 60.025 21.616 31.341 1.00 4.99 231 ALA A O 1
ATOM 2043 N N . ILE A 1 232 ? 59.528 20.091 29.768 1.00 3.89 232 ILE A N 1
ATOM 2044 C CA . ILE A 1 232 ? 59.538 18.948 30.655 1.00 4.56 232 ILE A CA 1
ATOM 2045 C C . ILE A 1 232 ? 60.432 17.897 29.988 1.00 4.18 232 ILE A C 1
ATOM 2046 O O . ILE A 1 232 ? 60.075 17.358 28.972 1.00 4.94 232 ILE A O 1
ATOM 2051 N N . GLN A 1 233 ? 61.589 17.671 30.594 1.00 5.22 233 GLN A N 1
ATOM 2052 C CA . GLN A 1 233 ? 62.671 16.927 29.942 1.00 6.65 233 GLN A CA 1
ATOM 2053 C C . GLN A 1 233 ? 63.251 15.884 30.889 1.00 8.66 233 GLN A C 1
ATOM 2054 O O . GLN A 1 233 ? 63.615 14.807 30.406 1.00 11.29 233 GLN A O 1
#

B-factor: mean 10.13, std 11.37, range [2.33, 166.36]

Foldseek 3Di:
DAWPVVHFLLNLCVVVPQDLFSQQQWQDDWACPDANQPTQRFQQFQATAHPVNGDRQQADDPRALQFASEEAAAQDKDKIKDKDAPVGQQWAWKWKFWAQPVVLQVQSRHNVHDDHSVSSRVVSVRRVVGTFFLVSDPPRDFDAAPLDDPPTNRRDRRIHGAADQPDPAQHGQCSQVVDDFQPDDGNPHGIHMRMGITTHHRHFDRWTKMKMWGGGRPHNMIHIRIGIYGHD

Nearest PDB structures (foldseek):
  5t7j-assembly1_A  TM=9.975E-01  e=1.558E-49  Aspergillus oryzae RIB40
  2yox-assembly1_A  TM=5.858E-01  e=5.904E-05  Bacillus amyloliquefaciens
  5ftz-assembly1_A-2  TM=5.961E-01  e=7.545E-05  Streptomyces lividans 1326
  2ben-assembly2_B  TM=6.498E-01  e=2.572E-04  Serratia marcescens
  5vg1-assembly2_B  TM=5.206E-01  e=2.556E-02  Jonesia denitrificans DSM 20603